Protein AF-A0A1V5HJ17-F1 (afdb_monomer)

Structure (mmCIF, N/CA/C/O backbone):
data_AF-A0A1V5HJ17-F1
#
_entry.id   AF-A0A1V5HJ17-F1
#
loop_
_atom_site.group_PDB
_atom_site.id
_atom_site.type_symbol
_atom_site.label_atom_id
_atom_site.label_alt_id
_atom_site.label_comp_id
_atom_site.label_asym_id
_atom_site.label_entity_id
_atom_site.label_seq_id
_atom_site.pdbx_PDB_ins_code
_atom_site.Cartn_x
_atom_site.Cartn_y
_atom_site.Cartn_z
_atom_site.occupancy
_atom_site.B_iso_or_equiv
_atom_site.auth_seq_id
_atom_site.auth_comp_id
_atom_site.auth_asym_id
_atom_site.auth_atom_id
_atom_site.pdbx_PDB_model_num
ATOM 1 N N . MET A 1 1 ? 28.141 -5.957 -34.347 1.00 55.44 1 MET A N 1
ATOM 2 C CA . MET A 1 1 ? 26.851 -5.640 -33.694 1.00 55.44 1 MET A CA 1
ATOM 3 C C . MET A 1 1 ? 26.919 -4.193 -33.224 1.00 55.44 1 MET A C 1
ATOM 5 O O . MET A 1 1 ? 27.790 -3.878 -32.429 1.00 55.44 1 MET A O 1
ATOM 9 N N . THR A 1 2 ? 26.119 -3.288 -33.789 1.00 73.94 2 THR A N 1
ATOM 10 C CA . THR A 1 2 ? 26.149 -1.856 -33.438 1.00 73.94 2 THR A CA 1
ATOM 11 C C . THR A 1 2 ? 25.725 -1.662 -31.979 1.00 73.94 2 THR A C 1
ATOM 13 O O . THR A 1 2 ? 24.758 -2.287 -31.552 1.00 73.94 2 THR A O 1
ATOM 16 N N . VAL A 1 3 ? 26.409 -0.791 -31.225 1.00 73.25 3 VAL A N 1
ATOM 17 C CA . VAL A 1 3 ? 26.137 -0.466 -29.800 1.00 73.25 3 VAL A CA 1
ATOM 18 C C . VAL A 1 3 ? 24.641 -0.233 -29.527 1.0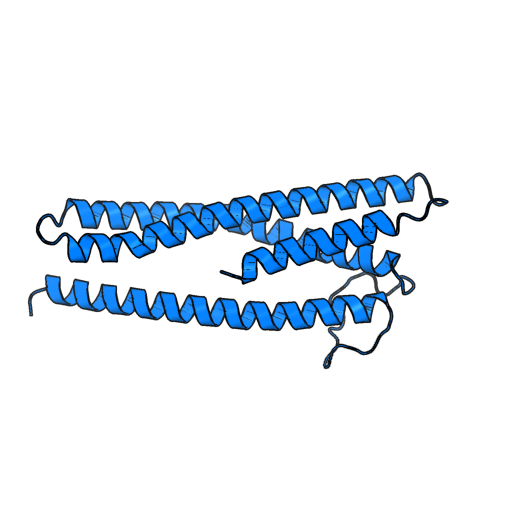0 73.25 3 VAL A C 1
ATOM 20 O O . VAL A 1 3 ? 24.095 -0.681 -28.524 1.00 73.25 3 VAL A O 1
ATOM 23 N N . ILE A 1 4 ? 23.947 0.369 -30.491 1.00 71.88 4 ILE A N 1
ATOM 24 C CA . ILE A 1 4 ? 22.496 0.590 -30.508 1.00 71.88 4 ILE A CA 1
ATOM 25 C C . ILE A 1 4 ? 21.670 -0.691 -30.307 1.00 71.88 4 ILE A C 1
ATOM 27 O O . ILE A 1 4 ? 20.705 -0.663 -29.546 1.00 71.88 4 ILE A O 1
ATOM 31 N N . ARG A 1 5 ? 22.040 -1.805 -30.952 1.00 74.75 5 ARG A N 1
ATOM 32 C CA . ARG A 1 5 ? 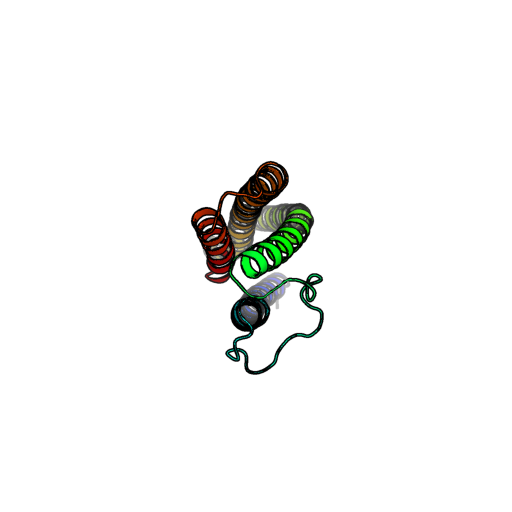21.316 -3.081 -30.824 1.00 74.75 5 ARG A CA 1
ATOM 33 C C . ARG A 1 5 ? 21.500 -3.704 -29.442 1.00 74.75 5 ARG A C 1
ATOM 35 O O . ARG A 1 5 ? 20.575 -4.320 -28.932 1.00 74.75 5 ARG A O 1
ATOM 42 N N . ILE A 1 6 ? 22.668 -3.517 -28.823 1.00 79.50 6 ILE A N 1
ATOM 43 C CA . ILE A 1 6 ? 22.935 -4.001 -27.460 1.00 79.50 6 ILE A CA 1
ATOM 44 C C . ILE A 1 6 ? 22.011 -3.289 -26.467 1.00 79.50 6 ILE A C 1
ATOM 46 O O . ILE A 1 6 ? 21.366 -3.943 -25.654 1.00 79.50 6 ILE A O 1
ATOM 50 N N . VAL A 1 7 ? 21.885 -1.963 -26.581 1.00 74.31 7 VAL A N 1
ATOM 51 C CA . VAL A 1 7 ? 20.996 -1.157 -25.726 1.00 74.31 7 VAL A CA 1
ATOM 52 C C . VAL A 1 7 ? 19.527 -1.571 -25.881 1.00 74.31 7 VAL A C 1
ATOM 54 O O . VAL A 1 7 ? 18.805 -1.647 -24.892 1.00 74.31 7 VAL A O 1
ATOM 57 N N . GLU A 1 8 ? 19.080 -1.874 -27.103 1.00 74.69 8 GLU A N 1
ATOM 58 C CA . GLU A 1 8 ? 17.713 -2.351 -27.366 1.00 74.69 8 GLU A CA 1
ATOM 59 C C . GLU A 1 8 ? 17.431 -3.706 -26.700 1.00 74.69 8 GLU A C 1
ATOM 61 O O . GLU A 1 8 ? 16.395 -3.864 -26.054 1.00 74.69 8 GLU A O 1
ATOM 66 N N . ILE A 1 9 ? 18.370 -4.655 -26.797 1.00 81.06 9 ILE A N 1
ATOM 67 C CA . ILE A 1 9 ? 18.257 -5.977 -26.160 1.00 81.06 9 ILE A CA 1
ATOM 68 C C . ILE A 1 9 ? 18.215 -5.841 -24.634 1.00 81.06 9 ILE A C 1
ATOM 70 O O . ILE A 1 9 ? 17.348 -6.431 -23.991 1.00 81.06 9 ILE A O 1
ATOM 74 N N . ILE A 1 10 ? 19.105 -5.029 -24.053 1.00 81.88 10 ILE A N 1
ATOM 75 C CA . ILE A 1 10 ? 19.143 -4.788 -22.603 1.00 81.88 10 ILE A CA 1
ATOM 76 C C . ILE A 1 10 ? 17.824 -4.176 -22.120 1.00 81.88 10 ILE A C 1
ATOM 78 O O . ILE A 1 10 ? 17.270 -4.640 -21.128 1.00 81.88 10 ILE A O 1
ATOM 82 N N . ASN A 1 11 ? 17.279 -3.187 -22.835 1.00 77.44 11 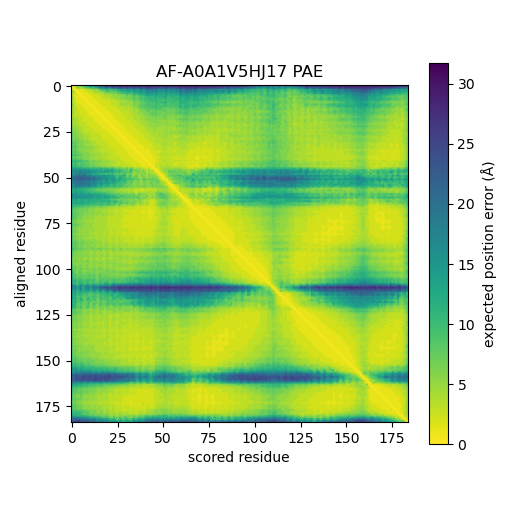ASN A N 1
ATOM 83 C CA . ASN A 1 11 ? 15.991 -2.588 -22.477 1.00 77.44 11 ASN A CA 1
ATOM 84 C C . ASN A 1 11 ? 14.849 -3.612 -22.480 1.00 77.44 11 ASN A C 1
ATOM 86 O O . ASN A 1 11 ? 14.040 -3.622 -21.555 1.00 77.44 11 ASN A O 1
ATOM 90 N N . CYS A 1 12 ? 14.793 -4.492 -23.483 1.00 78.75 12 CYS A N 1
ATOM 91 C CA . CYS A 1 12 ? 13.774 -5.543 -23.533 1.00 78.75 12 CYS A CA 1
ATOM 92 C C . CYS A 1 12 ? 13.890 -6.499 -22.336 1.00 78.75 12 CYS A C 1
ATOM 94 O O . CYS A 1 12 ? 12.881 -6.836 -21.721 1.00 78.75 12 CYS A O 1
ATOM 96 N N . LEU A 1 13 ? 15.115 -6.889 -21.966 1.00 85.56 13 LEU A N 1
ATOM 97 C CA . LEU A 1 13 ? 15.358 -7.733 -20.792 1.00 85.56 13 LEU A CA 1
ATOM 98 C C . LEU A 1 13 ? 14.928 -7.045 -19.490 1.00 85.56 13 LEU A C 1
ATOM 100 O O . LEU A 1 13 ? 14.300 -7.683 -18.649 1.00 85.56 13 LEU A O 1
ATOM 104 N N . ILE A 1 14 ? 15.212 -5.747 -19.338 1.00 83.81 14 ILE A N 1
ATOM 105 C CA . ILE A 1 14 ? 14.796 -4.964 -18.166 1.00 83.81 14 ILE A CA 1
ATOM 106 C C . ILE A 1 14 ? 13.269 -4.926 -18.046 1.00 83.81 14 ILE A C 1
ATOM 108 O O . ILE A 1 14 ? 12.754 -5.139 -16.952 1.00 83.81 14 ILE A O 1
ATOM 112 N N . ILE A 1 15 ? 12.546 -4.699 -19.150 1.00 82.38 15 ILE A N 1
ATOM 113 C CA . ILE A 1 15 ? 11.074 -4.686 -19.150 1.00 82.38 15 ILE A CA 1
ATOM 114 C C . ILE A 1 15 ? 10.526 -6.035 -18.668 1.00 82.38 15 ILE A C 1
ATOM 116 O O . ILE A 1 15 ? 9.682 -6.069 -17.777 1.00 82.38 15 ILE A O 1
ATOM 120 N N . ILE A 1 16 ? 11.038 -7.146 -19.209 1.00 85.75 16 ILE A N 1
ATOM 121 C CA . ILE A 1 16 ? 10.586 -8.496 -18.838 1.00 85.75 16 ILE A CA 1
ATOM 122 C C . ILE A 1 16 ? 10.862 -8.778 -17.356 1.00 85.75 16 ILE A C 1
ATOM 124 O O . ILE A 1 16 ? 9.973 -9.236 -16.638 1.00 85.75 16 ILE A O 1
ATOM 128 N N . LEU A 1 17 ? 12.074 -8.481 -16.879 1.00 89.38 17 LEU A N 1
ATOM 129 C CA . LEU A 1 17 ? 12.446 -8.679 -15.475 1.00 89.38 17 LEU A CA 1
ATOM 130 C C . LEU A 1 17 ? 11.602 -7.820 -14.530 1.00 89.38 17 LEU A C 1
ATOM 132 O O . LEU A 1 17 ? 11.207 -8.293 -13.464 1.00 89.38 17 LEU A O 1
ATOM 136 N N . PHE A 1 18 ? 11.300 -6.581 -14.924 1.00 85.44 18 PHE A N 1
ATOM 137 C CA . PHE A 1 18 ? 10.418 -5.695 -14.172 1.00 85.44 18 PHE A CA 1
ATOM 138 C C . PHE A 1 18 ? 9.011 -6.294 -14.048 1.00 85.44 18 PHE A C 1
ATOM 140 O O . PHE A 1 18 ? 8.507 -6.414 -12.934 1.00 85.44 18 PHE A O 1
ATOM 147 N N . SER A 1 19 ? 8.420 -6.763 -15.151 1.00 85.31 19 SER A N 1
ATOM 148 C CA . SER A 1 19 ? 7.091 -7.391 -15.141 1.00 85.31 19 SER A CA 1
ATOM 149 C C . SER A 1 19 ? 7.028 -8.653 -14.276 1.00 85.31 19 SER A C 1
ATOM 151 O O . SER A 1 19 ? 6.074 -8.831 -13.522 1.00 85.31 19 SER A O 1
ATOM 153 N N . ILE A 1 20 ? 8.049 -9.517 -14.336 1.00 90.31 20 ILE A N 1
ATOM 154 C CA . ILE A 1 20 ? 8.119 -10.711 -13.476 1.00 90.31 20 ILE A CA 1
ATOM 155 C C . ILE A 1 20 ? 8.232 -10.303 -12.000 1.00 90.31 20 ILE A C 1
ATOM 157 O O . ILE A 1 20 ? 7.565 -10.883 -11.145 1.00 90.31 20 ILE A O 1
ATOM 161 N N . SER A 1 21 ? 9.045 -9.288 -11.699 1.00 87.94 21 SER A N 1
ATOM 162 C CA . SER A 1 21 ? 9.233 -8.798 -10.328 1.00 87.94 21 SER A CA 1
ATOM 163 C C . SER A 1 21 ? 7.942 -8.219 -9.742 1.00 87.94 21 SER A C 1
ATOM 165 O O . SER A 1 21 ? 7.636 -8.478 -8.579 1.00 87.94 21 SER A O 1
ATOM 167 N N . GLU A 1 22 ? 7.164 -7.477 -10.537 1.00 85.81 22 GLU A N 1
ATOM 168 C CA . GLU A 1 22 ? 5.843 -6.981 -10.123 1.00 85.81 22 GLU A CA 1
ATOM 169 C C . GLU A 1 22 ? 4.885 -8.128 -9.809 1.00 85.81 22 GLU A C 1
ATOM 171 O O . GLU A 1 22 ? 4.250 -8.128 -8.756 1.00 85.81 22 GLU A O 1
ATOM 176 N N . PHE A 1 23 ? 4.836 -9.143 -10.673 1.00 87.31 23 PHE A N 1
ATOM 177 C CA . PHE A 1 23 ? 3.974 -10.301 -10.467 1.00 87.31 23 PHE A CA 1
ATOM 178 C C . PHE A 1 23 ? 4.304 -11.047 -9.166 1.00 87.31 23 PHE A C 1
ATOM 180 O O . PHE A 1 23 ? 3.412 -11.309 -8.360 1.00 87.31 23 PHE A O 1
ATOM 187 N N . VAL A 1 24 ? 5.587 -11.341 -8.922 1.00 90.25 24 VAL A N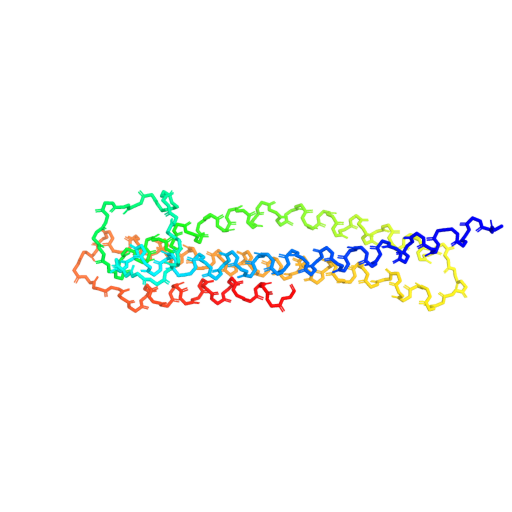 1
ATOM 188 C CA . VAL A 1 24 ? 6.031 -12.027 -7.695 1.00 90.25 24 VAL A CA 1
ATOM 189 C C . VAL A 1 24 ? 5.706 -11.196 -6.452 1.00 90.25 24 VAL A C 1
ATOM 191 O O . VAL A 1 24 ? 5.216 -11.732 -5.456 1.00 90.25 24 VAL A O 1
ATOM 194 N N . LYS A 1 25 ? 5.929 -9.878 -6.506 1.00 87.75 25 LYS A N 1
ATOM 195 C CA . LYS A 1 25 ? 5.591 -8.968 -5.405 1.00 87.75 25 LYS A CA 1
ATOM 196 C C . LYS A 1 25 ? 4.088 -8.985 -5.110 1.00 87.75 25 LYS A C 1
ATOM 198 O O . LYS A 1 25 ? 3.700 -9.084 -3.951 1.00 87.75 25 LYS A O 1
ATOM 203 N N . ASN A 1 26 ? 3.249 -8.912 -6.139 1.00 86.69 26 ASN A N 1
ATOM 204 C CA . ASN A 1 26 ? 1.798 -8.885 -5.971 1.00 86.69 26 ASN A CA 1
ATOM 205 C C . ASN A 1 26 ? 1.263 -10.213 -5.427 1.00 86.69 26 ASN A C 1
ATOM 207 O O . ASN A 1 26 ? 0.439 -10.209 -4.515 1.00 86.69 26 ASN A O 1
ATOM 211 N N . TYR A 1 27 ? 1.783 -11.340 -5.921 1.00 88.19 27 TYR A N 1
ATOM 212 C CA . TYR A 1 27 ? 1.415 -12.667 -5.431 1.00 88.19 27 TYR A CA 1
ATOM 213 C C . TYR A 1 27 ? 1.767 -12.851 -3.948 1.00 88.19 27 TYR A C 1
ATOM 215 O O . TYR A 1 27 ? 0.909 -13.199 -3.140 1.00 88.19 27 TYR A O 1
ATOM 223 N N . THR A 1 28 ? 3.013 -12.549 -3.573 1.00 88.31 28 THR A N 1
ATOM 224 C CA . THR A 1 28 ? 3.475 -12.692 -2.181 1.00 88.31 28 THR A CA 1
ATOM 225 C C . THR A 1 28 ? 2.736 -11.755 -1.227 1.00 88.31 28 THR A C 1
ATOM 227 O O . THR A 1 28 ? 2.396 -12.145 -0.112 1.00 88.31 28 THR A O 1
ATOM 230 N N . HIS A 1 29 ? 2.428 -10.530 -1.663 1.00 86.75 29 HIS A N 1
ATOM 231 C CA . HIS A 1 29 ? 1.646 -9.593 -0.862 1.00 86.75 29 HIS A CA 1
ATOM 232 C C . HIS A 1 29 ? 0.202 -10.070 -0.654 1.00 86.75 29 HIS A C 1
ATOM 234 O O . HIS A 1 29 ? -0.314 -9.975 0.457 1.00 86.75 29 HIS A O 1
ATOM 240 N N . PHE A 1 30 ? -0.432 -10.625 -1.691 1.00 87.81 30 PHE A N 1
ATOM 241 C CA . PHE A 1 30 ? -1.790 -11.161 -1.606 1.00 87.81 30 PHE A CA 1
ATOM 242 C C . PHE A 1 30 ? -1.907 -12.319 -0.604 1.00 87.81 30 PHE A C 1
ATOM 244 O O . PHE A 1 30 ? -2.850 -12.364 0.192 1.00 87.81 30 PHE A O 1
ATOM 251 N N . GLU A 1 31 ? -0.943 -13.240 -0.619 1.00 89.06 31 GLU A N 1
ATOM 252 C CA . GLU A 1 31 ? -0.899 -14.373 0.307 1.00 89.06 31 GLU A CA 1
ATOM 253 C C . GLU A 1 31 ? -0.723 -13.898 1.758 1.00 89.06 31 GLU A C 1
ATOM 255 O O . GLU A 1 31 ? -1.539 -14.223 2.623 1.00 89.06 31 GLU A O 1
ATOM 260 N N . ALA A 1 32 ? 0.267 -13.031 2.002 1.00 87.69 32 ALA A N 1
ATOM 261 C CA . ALA A 1 32 ? 0.541 -12.478 3.328 1.00 87.69 32 ALA A CA 1
ATOM 262 C C . ALA A 1 32 ? -0.671 -11.740 3.923 1.00 87.69 32 ALA A C 1
ATOM 264 O O . ALA A 1 32 ? -0.952 -11.821 5.117 1.00 87.69 32 ALA A O 1
ATOM 265 N N . GLU A 1 33 ? -1.421 -11.029 3.087 1.00 88.88 33 GLU A N 1
ATOM 266 C CA . GLU A 1 33 ? -2.582 -10.256 3.521 1.00 88.88 33 GLU A CA 1
ATOM 267 C C . GLU A 1 33 ? -3.819 -11.114 3.745 1.00 88.88 33 GLU A C 1
ATOM 269 O O . GLU A 1 33 ? -4.662 -10.781 4.576 1.00 88.88 33 GLU A O 1
ATOM 274 N N . THR A 1 34 ? -3.923 -12.241 3.045 1.00 88.94 34 THR A N 1
ATOM 275 C CA . THR A 1 34 ? -4.949 -13.246 3.331 1.00 88.94 34 THR A CA 1
ATOM 276 C C . THR A 1 34 ? -4.731 -13.849 4.708 1.00 88.94 34 THR A C 1
ATOM 278 O O . THR A 1 34 ? -5.639 -13.789 5.535 1.00 88.94 34 THR A O 1
ATOM 281 N N . HIS A 1 35 ? -3.498 -14.262 4.998 1.00 89.31 35 HIS A N 1
ATOM 282 C CA . HIS A 1 35 ? -3.119 -14.734 6.323 1.00 89.31 35 HIS A CA 1
ATOM 283 C C . HIS A 1 35 ? -3.364 -13.667 7.405 1.00 89.31 35 HIS A C 1
ATOM 285 O O . HIS A 1 35 ? -3.972 -13.949 8.433 1.00 89.31 35 HIS A O 1
ATOM 291 N N . ARG A 1 36 ? -2.976 -12.402 7.164 1.00 90.75 36 ARG A N 1
ATOM 292 C CA . ARG A 1 36 ? -3.209 -11.296 8.115 1.00 90.75 36 ARG A CA 1
ATOM 293 C C . ARG A 1 36 ? -4.693 -11.114 8.456 1.00 90.75 36 ARG A C 1
ATOM 295 O O . ARG A 1 36 ? -5.016 -10.828 9.608 1.00 90.75 36 ARG A O 1
ATOM 302 N N . ARG A 1 37 ? -5.600 -11.238 7.479 1.00 90.88 37 ARG A N 1
ATOM 303 C CA . ARG A 1 37 ? -7.050 -11.087 7.708 1.00 90.88 37 ARG A CA 1
ATOM 304 C C . ARG A 1 37 ? -7.618 -12.218 8.557 1.00 90.88 37 ARG A C 1
ATOM 306 O O . ARG A 1 37 ? -8.436 -11.950 9.433 1.00 90.88 37 ARG A O 1
ATOM 313 N N . GLU A 1 38 ? -7.190 -1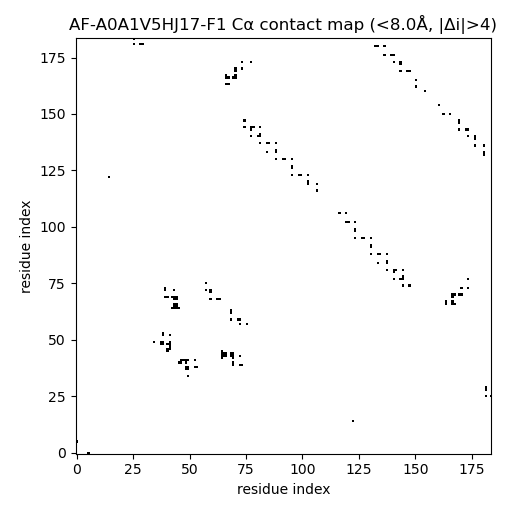3.451 8.319 1.00 91.06 38 GLU A N 1
ATOM 314 C CA . GLU A 1 38 ? -7.591 -14.599 9.142 1.00 91.06 38 GLU A CA 1
ATOM 315 C C . GLU A 1 38 ? -7.095 -14.427 10.581 1.00 91.06 38 GLU A C 1
ATOM 317 O O . GLU A 1 38 ? -7.872 -14.541 11.529 1.00 91.06 38 GLU A O 1
ATOM 322 N N . ASP A 1 39 ? -5.839 -14.010 10.737 1.00 90.50 39 ASP A N 1
ATOM 323 C CA . ASP A 1 39 ? -5.210 -13.790 12.038 1.00 90.50 39 ASP A CA 1
ATOM 324 C C . ASP A 1 39 ? -5.833 -12.601 12.800 1.00 90.50 39 ASP A C 1
ATOM 326 O O . ASP A 1 39 ? -5.992 -12.635 14.023 1.00 90.50 39 ASP A O 1
ATOM 330 N N . LEU A 1 40 ? -6.279 -11.558 12.084 1.00 91.88 40 LEU A N 1
ATOM 331 C CA . LEU A 1 40 ? -7.093 -10.477 12.649 1.00 91.88 40 LEU A CA 1
ATOM 332 C C . LEU A 1 40 ? -8.382 -11.031 13.265 1.00 91.88 40 LEU A C 1
ATOM 334 O O . LEU A 1 40 ? -8.721 -10.654 14.389 1.00 91.88 40 LEU A O 1
ATOM 338 N N . VAL A 1 41 ? -9.113 -11.895 12.557 1.00 92.38 41 VAL A N 1
ATOM 339 C CA . VAL A 1 41 ? -10.380 -12.462 13.050 1.00 92.38 41 VAL A CA 1
ATOM 340 C C . VAL A 1 41 ? -10.123 -13.380 14.245 1.00 92.38 41 VAL A C 1
ATOM 342 O O . VAL A 1 41 ? -10.763 -13.211 15.287 1.00 92.38 41 VAL A O 1
ATOM 345 N N . ASP A 1 42 ? -9.132 -14.261 14.144 1.00 89.75 42 ASP A N 1
ATOM 346 C CA . ASP A 1 42 ? -8.757 -15.190 15.209 1.00 89.75 42 ASP A CA 1
ATOM 347 C C . ASP A 1 42 ? -8.319 -14.483 16.485 1.00 89.75 42 ASP A C 1
ATOM 349 O O . ASP A 1 42 ? -8.846 -14.778 17.563 1.00 89.75 42 ASP A O 1
ATOM 353 N N . ASN A 1 43 ? -7.434 -13.488 16.386 1.00 90.38 43 ASN A N 1
ATOM 354 C CA . ASN A 1 43 ? -6.992 -12.730 17.554 1.00 90.38 43 ASN A CA 1
ATOM 355 C C . ASN A 1 43 ? -8.151 -11.943 18.195 1.00 90.38 43 ASN A C 1
ATOM 357 O O . ASN A 1 43 ? -8.220 -11.809 19.424 1.00 90.38 43 ASN A O 1
ATOM 361 N N . SER A 1 44 ? -9.087 -11.456 17.376 1.00 90.38 44 SER A N 1
ATOM 362 C CA . SER A 1 44 ? -10.204 -10.623 17.827 1.00 90.38 44 SER A CA 1
ATOM 363 C C . SER A 1 44 ? -11.316 -11.416 18.503 1.00 90.38 44 SER A C 1
ATOM 365 O O . SER A 1 44 ? -11.859 -10.959 19.510 1.00 90.38 44 SER A O 1
ATOM 367 N N . PHE A 1 45 ? -11.666 -12.591 17.978 1.00 89.94 45 PHE A N 1
ATOM 368 C CA . PHE A 1 45 ? -12.814 -13.382 18.436 1.00 89.94 45 PHE A CA 1
ATOM 369 C C . PHE A 1 45 ? -12.431 -14.679 19.150 1.00 89.94 45 PHE A C 1
ATOM 371 O O . PHE A 1 45 ? -13.320 -15.375 19.636 1.00 89.94 45 PHE A O 1
ATOM 378 N N . ALA A 1 46 ? -11.134 -14.976 19.272 1.00 84.94 46 ALA A N 1
ATOM 379 C CA . ALA A 1 46 ? -10.631 -16.260 19.752 1.00 84.94 46 ALA A CA 1
ATOM 380 C C . ALA A 1 46 ? -11.149 -17.453 18.916 1.00 84.94 46 ALA A C 1
ATOM 382 O O . ALA A 1 46 ? -11.374 -18.539 19.450 1.00 84.94 46 ALA A O 1
ATOM 383 N N . SER A 1 47 ? -11.346 -17.246 17.607 1.00 82.88 47 SER A N 1
ATOM 384 C CA . SER A 1 47 ? -11.667 -18.296 16.627 1.00 82.88 47 SER A CA 1
ATOM 385 C C . SER A 1 47 ? -10.411 -19.024 16.147 1.00 82.88 47 SER A C 1
ATOM 387 O O . SER A 1 47 ? -9.307 -18.573 16.424 1.00 82.88 47 SER A O 1
ATOM 389 N N . LEU A 1 48 ? -10.575 -20.166 15.473 1.00 81.81 48 LEU A N 1
ATOM 390 C CA . LEU A 1 48 ? -9.502 -20.996 14.904 1.00 81.81 48 LEU A CA 1
ATOM 391 C C . LEU A 1 48 ? -9.707 -21.118 13.384 1.00 81.81 48 LEU A C 1
ATOM 393 O O . LEU A 1 48 ? -10.176 -22.148 12.905 1.00 81.81 48 LEU A O 1
ATOM 397 N N . ILE A 1 49 ? -9.460 -20.032 12.657 1.00 80.00 49 ILE A N 1
ATOM 398 C CA . ILE A 1 49 ? -9.601 -19.934 11.199 1.00 80.00 49 ILE A CA 1
ATOM 399 C C . ILE A 1 49 ? -8.231 -20.033 10.525 1.00 80.00 49 ILE A C 1
ATOM 401 O O . ILE A 1 49 ? -8.108 -20.744 9.532 1.00 80.00 49 ILE A O 1
ATOM 405 N N . ALA A 1 50 ? -7.218 -19.348 11.061 1.00 77.12 50 ALA A N 1
ATOM 406 C CA . ALA A 1 50 ? -5.877 -19.326 10.492 1.00 77.12 50 ALA A CA 1
ATOM 407 C C . ALA A 1 50 ? -5.161 -20.666 10.723 1.00 77.12 50 ALA A C 1
ATOM 409 O O . ALA A 1 50 ? -5.197 -21.225 11.822 1.00 77.12 50 ALA A O 1
ATOM 410 N N . GLU A 1 51 ? -4.468 -21.160 9.693 1.00 72.06 51 GLU A N 1
ATOM 411 C CA . GLU A 1 51 ? -3.682 -22.399 9.776 1.00 72.06 51 GLU A CA 1
ATOM 412 C C . GLU A 1 51 ? -2.497 -22.253 10.746 1.00 72.06 51 GLU A C 1
ATOM 414 O O . GLU A 1 51 ? -2.203 -23.167 11.515 1.00 72.06 51 GLU A O 1
ATOM 419 N N . ASN A 1 52 ? -1.868 -21.073 10.767 1.00 73.31 52 ASN A N 1
ATOM 420 C CA . ASN A 1 52 ? -0.809 -20.707 11.702 1.00 73.31 52 ASN A CA 1
ATOM 421 C C . ASN A 1 52 ? -1.123 -19.342 12.319 1.00 73.31 52 ASN A C 1
ATOM 423 O O . ASN A 1 52 ? -1.373 -18.377 11.608 1.00 73.31 52 ASN A O 1
ATOM 427 N N . ARG A 1 53 ? -1.093 -19.231 13.647 1.00 71.06 53 ARG A N 1
ATOM 428 C CA . ARG A 1 53 ? -1.320 -17.945 14.320 1.00 71.06 53 ARG A CA 1
ATOM 429 C C . ARG A 1 53 ? -0.021 -17.186 14.497 1.00 71.06 53 ARG A C 1
ATOM 431 O O . ARG A 1 53 ? 0.988 -17.775 14.889 1.00 71.06 53 ARG A O 1
ATOM 438 N N . THR A 1 54 ? -0.059 -15.875 14.291 1.00 75.38 54 THR A N 1
ATOM 439 C CA . THR A 1 54 ? 1.107 -15.032 14.561 1.00 75.38 54 THR A CA 1
ATOM 440 C C . THR A 1 54 ? 1.108 -14.614 16.028 1.00 75.38 54 THR A C 1
ATOM 442 O O . THR A 1 54 ? 0.209 -13.916 16.501 1.00 75.38 54 THR A O 1
ATOM 445 N N . GLU A 1 55 ? 2.139 -15.010 16.771 1.00 74.81 55 GLU A N 1
ATOM 446 C CA . GLU A 1 55 ? 2.340 -14.542 18.144 1.00 74.81 55 GLU A CA 1
ATOM 447 C C . GLU A 1 55 ? 2.959 -13.137 18.154 1.00 74.81 55 GLU A C 1
ATOM 449 O O . GLU A 1 55 ? 3.922 -12.856 17.440 1.00 74.81 55 GLU A O 1
ATOM 454 N N . GLY A 1 56 ? 2.402 -12.236 18.968 1.00 78.25 56 GLY A N 1
ATOM 455 C CA . GLY A 1 56 ? 2.945 -10.888 19.173 1.00 78.25 56 GLY A CA 1
ATOM 456 C C . GLY A 1 56 ? 2.741 -9.903 18.017 1.00 78.25 56 GLY A C 1
ATOM 457 O O . GLY A 1 56 ? 3.334 -8.826 18.041 1.00 78.25 56 GLY A O 1
ATOM 458 N N . TYR A 1 57 ? 1.913 -10.231 17.016 1.00 81.56 57 TYR A N 1
ATOM 459 C CA . TYR A 1 57 ? 1.576 -9.290 15.939 1.00 81.56 57 TYR A CA 1
ATOM 460 C C . TYR A 1 57 ? 0.800 -8.068 16.459 1.00 81.56 57 TYR A C 1
ATOM 462 O O . TYR A 1 57 ? 1.041 -6.945 16.019 1.00 81.56 57 TYR A O 1
ATOM 470 N N . TYR A 1 58 ? -0.113 -8.287 17.409 1.00 86.75 58 TYR A N 1
ATOM 471 C CA . TYR A 1 58 ? -0.857 -7.232 18.096 1.00 86.75 58 TYR A CA 1
ATOM 472 C C . TYR A 1 58 ? -0.307 -7.031 19.507 1.00 86.75 58 TYR A C 1
ATOM 474 O O . TYR A 1 58 ? 0.074 -7.984 20.179 1.00 86.75 58 TYR A O 1
ATOM 482 N N . THR A 1 59 ? -0.313 -5.790 19.994 1.00 86.12 59 THR A N 1
ATOM 483 C CA . THR A 1 59 ? 0.237 -5.446 21.323 1.00 86.12 59 THR A CA 1
ATOM 484 C C . THR A 1 59 ? -0.798 -5.492 22.453 1.00 86.12 59 THR A C 1
ATOM 486 O O . THR A 1 59 ? -0.543 -5.051 23.576 1.00 86.12 59 THR A O 1
ATOM 489 N N . ASN A 1 60 ? -1.996 -6.002 22.170 1.00 84.38 60 ASN A N 1
ATOM 490 C CA . ASN A 1 60 ? -3.186 -5.801 22.992 1.00 84.38 60 ASN A CA 1
ATOM 491 C C . ASN A 1 60 ? -3.846 -7.112 23.469 1.00 84.38 60 ASN A C 1
ATOM 493 O O . ASN A 1 60 ? -5.046 -7.152 23.747 1.00 84.38 60 ASN A O 1
ATOM 497 N N . ASP A 1 61 ? -3.045 -8.163 23.661 1.00 80.94 61 ASP A N 1
ATOM 498 C CA . ASP A 1 61 ? -3.501 -9.501 24.073 1.00 80.94 61 ASP A CA 1
ATOM 499 C C . ASP A 1 61 ? -4.338 -9.520 25.362 1.00 80.94 61 ASP A C 1
ATOM 501 O O . ASP A 1 61 ? -5.200 -10.379 25.536 1.00 80.94 61 ASP A O 1
ATOM 505 N N . ASN A 1 62 ? -4.154 -8.521 26.227 1.00 84.31 62 ASN A N 1
ATOM 506 C CA . ASN A 1 62 ? -4.895 -8.354 27.479 1.00 84.31 62 ASN A CA 1
ATOM 507 C C . ASN A 1 62 ? -6.369 -7.934 27.285 1.00 84.31 62 ASN A C 1
ATOM 509 O O . ASN A 1 62 ? -7.130 -7.892 28.254 1.00 84.31 62 ASN A O 1
ATOM 513 N N . LEU A 1 63 ? -6.786 -7.567 26.068 1.00 86.31 63 LEU A N 1
ATOM 514 C CA . LEU A 1 63 ? -8.167 -7.187 25.774 1.00 86.31 63 LEU A CA 1
ATOM 515 C C . LEU A 1 63 ? -9.073 -8.414 25.637 1.00 86.31 63 LEU A C 1
ATOM 517 O O . LEU A 1 63 ? -8.729 -9.411 25.002 1.00 86.31 63 LEU A O 1
ATOM 521 N N . LYS A 1 64 ? -10.293 -8.305 26.177 1.00 87.44 64 LYS A N 1
ATOM 522 C CA . LYS A 1 64 ? -11.333 -9.326 26.009 1.00 87.44 64 LYS A CA 1
ATOM 523 C C . LYS A 1 64 ? -11.713 -9.466 24.531 1.00 87.44 64 LYS A C 1
ATOM 525 O O . LYS A 1 64 ? -11.886 -8.459 23.845 1.00 87.44 64 LYS A O 1
ATOM 530 N N . SER A 1 65 ? -11.901 -10.705 24.079 1.00 88.88 65 SER A N 1
ATOM 531 C CA . SER A 1 65 ? -12.359 -11.003 22.723 1.00 88.88 65 SER A CA 1
ATOM 532 C C . SER A 1 65 ? -13.712 -10.354 22.409 1.00 88.88 65 SER A C 1
ATOM 534 O O . SER A 1 65 ? -14.595 -10.223 23.264 1.00 88.88 65 SER A O 1
ATOM 536 N N . GLY A 1 66 ? -13.861 -9.925 21.160 1.00 90.12 66 GLY A N 1
ATOM 537 C CA . GLY A 1 66 ? -15.052 -9.284 20.628 1.00 90.12 66 GLY A CA 1
ATOM 538 C C . GLY A 1 66 ? -14.730 -8.140 19.673 1.00 90.12 66 GLY A C 1
ATOM 539 O O . GLY A 1 66 ? -13.578 -7.846 19.352 1.00 90.12 66 GLY A O 1
ATOM 540 N N . LEU A 1 67 ? -15.784 -7.445 19.250 1.00 90.94 67 LEU A N 1
ATOM 541 C CA . LEU A 1 67 ? -15.695 -6.404 18.229 1.00 90.94 67 LEU A CA 1
ATOM 542 C C . LEU A 1 67 ? -14.807 -5.222 18.642 1.00 90.94 67 LEU A C 1
ATOM 544 O O . LEU A 1 67 ? -14.102 -4.657 17.813 1.00 90.94 67 LEU A O 1
ATOM 548 N N . TYR A 1 68 ? -14.784 -4.879 19.932 1.00 91.50 68 TYR A N 1
ATOM 549 C CA . TYR A 1 68 ? -13.879 -3.849 20.437 1.00 91.50 68 TYR A CA 1
ATOM 550 C C . TYR A 1 68 ? -12.408 -4.215 20.201 1.00 91.50 68 TYR A C 1
ATOM 552 O O . TYR A 1 68 ? -11.655 -3.383 19.697 1.00 91.50 68 TYR A O 1
ATOM 560 N N . LYS A 1 69 ? -12.012 -5.465 20.491 1.00 92.88 69 LYS A N 1
ATOM 561 C CA . LYS A 1 69 ? -10.648 -5.948 20.238 1.00 92.88 69 LYS A CA 1
ATOM 562 C C . LYS A 1 69 ? -10.319 -5.913 18.746 1.00 92.88 69 LYS A C 1
ATOM 564 O O . LYS A 1 69 ? -9.268 -5.402 18.381 1.00 92.88 69 LYS A O 1
ATOM 569 N N . MET A 1 70 ? -11.262 -6.314 17.890 1.00 93.69 70 MET A N 1
ATOM 570 C CA . MET A 1 70 ? -11.122 -6.189 16.434 1.00 93.69 70 MET A CA 1
ATOM 571 C C . MET A 1 70 ? -10.861 -4.752 15.984 1.00 93.69 70 MET A C 1
ATOM 573 O O . MET A 1 70 ? -9.975 -4.505 15.169 1.00 93.69 70 MET A O 1
ATOM 577 N N . GLY A 1 71 ? -11.601 -3.791 16.539 1.00 94.06 71 GLY A N 1
ATOM 578 C CA . GLY A 1 71 ? -11.400 -2.376 16.246 1.00 94.06 71 GLY A CA 1
ATOM 579 C C . GLY A 1 71 ? -10.020 -1.870 16.667 1.00 94.06 71 GLY A C 1
ATOM 580 O O . GLY A 1 71 ? -9.418 -1.091 15.932 1.00 94.06 71 GLY A O 1
ATOM 581 N N . VAL A 1 72 ? -9.512 -2.306 17.825 1.00 94.00 72 VAL A N 1
ATOM 582 C CA . VAL A 1 72 ? -8.175 -1.925 18.314 1.00 94.00 72 VAL A CA 1
ATOM 583 C C . VAL A 1 72 ? -7.079 -2.553 17.451 1.00 94.00 72 VAL A C 1
ATOM 585 O O . VAL A 1 72 ? -6.201 -1.828 16.988 1.00 94.00 72 VAL A O 1
ATOM 588 N N . ASN A 1 73 ? -7.178 -3.854 17.170 1.00 94.81 73 ASN A N 1
ATOM 589 C CA . ASN A 1 73 ? -6.270 -4.574 16.277 1.00 94.81 73 ASN A CA 1
ATOM 590 C C . ASN A 1 73 ? -6.184 -3.897 14.912 1.00 94.81 73 ASN A C 1
ATOM 592 O O . ASN A 1 73 ? -5.104 -3.554 14.436 1.00 94.81 73 ASN A O 1
ATOM 596 N N . ASN A 1 74 ? -7.337 -3.620 14.305 1.00 96.00 74 ASN A N 1
ATOM 597 C CA . ASN A 1 74 ? -7.355 -3.020 12.983 1.00 96.00 74 ASN A CA 1
ATOM 598 C C . ASN A 1 74 ? -6.876 -1.560 12.976 1.00 96.00 74 ASN A C 1
ATOM 600 O O . ASN A 1 74 ? -6.281 -1.095 12.004 1.00 96.00 74 ASN A O 1
ATOM 604 N N . PHE A 1 75 ? -7.099 -0.819 14.062 1.00 95.94 75 PHE A N 1
ATOM 605 C CA . PHE A 1 75 ? -6.523 0.512 14.224 1.00 95.94 75 PHE A CA 1
ATOM 606 C C . PHE A 1 75 ? -4.995 0.474 14.291 1.00 95.94 75 PHE A C 1
ATOM 608 O O . PHE A 1 75 ? -4.346 1.308 13.657 1.00 95.94 75 PHE A O 1
ATOM 615 N N . GLU A 1 76 ? -4.431 -0.488 15.022 1.00 95.00 76 GLU A N 1
ATOM 616 C CA . GLU A 1 76 ? -2.990 -0.727 15.096 1.00 95.00 76 GLU A CA 1
ATOM 617 C C . GLU A 1 76 ? -2.423 -1.043 13.703 1.00 95.00 76 GLU A C 1
ATOM 619 O O . GLU A 1 76 ? -1.519 -0.340 13.237 1.00 95.00 76 GLU A O 1
ATOM 624 N N . SER A 1 77 ? -3.038 -1.978 12.969 1.00 95.12 77 SER A N 1
ATOM 625 C CA . SER A 1 77 ? -2.682 -2.275 11.574 1.00 95.12 77 SER A CA 1
ATOM 626 C C . SER A 1 77 ? -2.767 -1.032 10.679 1.00 95.12 77 SER A C 1
ATOM 628 O O . SER A 1 77 ? -1.799 -0.686 10.001 1.00 95.12 77 SER A O 1
ATOM 630 N N . CYS A 1 78 ? -3.874 -0.282 10.727 1.00 96.44 78 CYS A N 1
ATOM 631 C CA . CYS A 1 78 ? -4.051 0.940 9.941 1.00 96.44 78 CYS A CA 1
ATOM 632 C C . CYS A 1 78 ? -3.006 2.015 10.272 1.00 96.44 78 CYS A C 1
ATOM 634 O O . CYS A 1 78 ? -2.544 2.730 9.374 1.00 96.44 78 CYS A O 1
ATOM 636 N N . PHE A 1 79 ? -2.626 2.153 11.543 1.00 96.69 79 PHE A N 1
ATOM 637 C CA . PHE A 1 79 ? -1.600 3.094 11.979 1.00 96.69 79 PHE A CA 1
ATOM 638 C C . PHE A 1 79 ? -0.232 2.738 11.395 1.00 96.69 79 PHE A C 1
ATOM 640 O O . PHE A 1 79 ? 0.439 3.613 10.834 1.00 96.69 79 PHE A O 1
ATOM 647 N N . PHE A 1 80 ? 0.164 1.467 11.473 1.00 95.00 80 PHE A N 1
ATOM 648 C CA . PHE A 1 80 ? 1.422 1.000 10.896 1.00 95.00 80 PHE A CA 1
ATOM 649 C C . PHE A 1 80 ? 1.431 1.130 9.370 1.00 95.00 80 PHE A C 1
ATOM 651 O O . PHE A 1 80 ? 2.345 1.762 8.830 1.00 95.00 80 PHE A O 1
ATOM 658 N N . SER A 1 81 ? 0.388 0.654 8.680 1.00 95.12 81 SER A N 1
ATOM 659 C CA . SER A 1 81 ? 0.269 0.772 7.220 1.00 95.12 81 SER A CA 1
ATOM 660 C C . SER A 1 81 ? 0.356 2.227 6.757 1.00 95.12 81 SER A C 1
ATOM 662 O O . SER A 1 81 ? 1.082 2.529 5.813 1.00 95.12 81 SER A O 1
ATOM 664 N N . TYR A 1 82 ? -0.325 3.159 7.437 1.00 97.00 82 TYR A N 1
ATOM 665 C CA . TYR A 1 82 ? -0.280 4.579 7.080 1.00 97.00 82 TYR A CA 1
ATOM 666 C C . TYR A 1 82 ? 1.129 5.165 7.208 1.00 97.00 82 TYR A C 1
ATOM 668 O O . TYR A 1 82 ? 1.582 5.886 6.317 1.00 97.00 82 TYR A O 1
ATOM 676 N N . ASN A 1 83 ? 1.832 4.869 8.303 1.00 96.12 83 ASN A N 1
ATOM 677 C CA . ASN A 1 83 ? 3.168 5.414 8.536 1.00 96.12 83 ASN A CA 1
ATOM 678 C C . ASN A 1 83 ? 4.190 4.873 7.528 1.00 96.12 83 ASN A C 1
ATOM 680 O O . ASN A 1 83 ? 5.006 5.649 7.021 1.00 96.12 83 ASN A O 1
ATOM 684 N N . ILE A 1 84 ? 4.112 3.580 7.198 1.00 94.06 84 ILE A N 1
ATOM 685 C CA . ILE A 1 84 ? 4.950 2.954 6.167 1.00 94.06 84 ILE A CA 1
ATOM 686 C C . ILE A 1 84 ? 4.638 3.579 4.802 1.00 94.06 84 ILE A C 1
ATOM 688 O O . ILE A 1 84 ? 5.520 4.178 4.185 1.00 94.06 84 ILE A O 1
ATOM 692 N N . ALA A 1 85 ? 3.371 3.560 4.380 1.00 94.62 85 ALA A N 1
ATOM 693 C CA . ALA A 1 85 ? 2.959 4.055 3.068 1.00 94.62 85 ALA A CA 1
ATOM 694 C C . ALA A 1 85 ? 3.289 5.544 2.871 1.00 94.62 85 ALA A C 1
ATOM 696 O O . ALA A 1 85 ? 3.748 5.953 1.801 1.00 94.62 85 ALA A O 1
ATOM 697 N N . LYS A 1 86 ? 3.119 6.366 3.916 1.00 95.94 86 LYS A N 1
ATOM 698 C CA . LYS A 1 86 ? 3.484 7.788 3.896 1.00 95.94 86 LYS A CA 1
ATOM 699 C C . LYS A 1 86 ? 4.987 7.993 3.698 1.00 95.94 86 LYS A C 1
ATOM 701 O O . LYS A 1 86 ? 5.373 8.895 2.957 1.00 95.94 86 LYS A O 1
ATOM 706 N N . LYS A 1 87 ? 5.833 7.196 4.360 1.00 94.19 87 LYS A N 1
ATOM 707 C CA . LYS A 1 87 ? 7.294 7.276 4.203 1.00 94.19 87 LYS A CA 1
ATOM 708 C C . LYS A 1 87 ? 7.712 6.878 2.786 1.00 94.19 87 LYS A C 1
ATOM 710 O O . LYS A 1 87 ? 8.561 7.536 2.188 1.00 94.19 87 LYS A O 1
ATOM 715 N N . GLU A 1 88 ? 7.089 5.841 2.239 1.00 90.81 88 GLU A N 1
ATOM 716 C CA . GLU A 1 88 ? 7.383 5.345 0.892 1.00 90.81 88 GLU A CA 1
ATOM 717 C C . GLU A 1 88 ? 6.932 6.296 -0.219 1.00 90.81 88 GLU A C 1
ATOM 719 O O . GLU A 1 88 ? 7.573 6.343 -1.267 1.00 90.81 88 GLU A O 1
ATOM 724 N N . LEU A 1 89 ? 5.897 7.109 0.016 1.00 93.06 89 LEU A N 1
ATOM 725 C CA . LEU A 1 89 ? 5.343 8.034 -0.976 1.00 93.06 89 LEU A CA 1
ATOM 726 C C . LEU A 1 89 ? 6.400 8.973 -1.582 1.00 93.06 89 LEU A C 1
ATOM 728 O O . LEU A 1 89 ? 6.447 9.140 -2.799 1.00 93.06 89 LEU A O 1
ATOM 732 N N . LEU A 1 90 ? 7.266 9.564 -0.752 1.00 90.06 90 LEU A N 1
ATOM 733 C CA . LEU A 1 90 ? 8.319 10.471 -1.230 1.00 90.06 90 LEU A CA 1
ATOM 734 C C . LEU A 1 90 ? 9.377 9.732 -2.057 1.00 90.06 90 LEU A C 1
ATOM 736 O O . LEU A 1 90 ? 9.832 10.234 -3.084 1.00 90.06 90 LEU A O 1
ATOM 740 N N . CYS A 1 91 ? 9.748 8.525 -1.622 1.00 91.19 91 CYS A N 1
ATOM 741 C CA . CYS A 1 91 ? 10.698 7.681 -2.340 1.00 91.19 91 CYS A CA 1
ATOM 742 C C . CYS A 1 91 ? 10.142 7.275 -3.712 1.00 91.19 91 CYS A C 1
ATOM 744 O O . CYS A 1 91 ? 10.857 7.342 -4.711 1.00 91.19 91 CYS A O 1
ATOM 746 N N . LEU A 1 92 ? 8.860 6.907 -3.764 1.00 92.19 92 LEU A N 1
ATOM 747 C CA . LEU A 1 92 ? 8.174 6.498 -4.983 1.00 92.19 92 LEU A CA 1
ATOM 748 C C . LEU A 1 92 ? 8.106 7.644 -6.000 1.00 92.19 92 LEU A C 1
ATOM 750 O O . LEU A 1 92 ? 8.545 7.471 -7.132 1.00 92.19 92 LEU A O 1
ATOM 754 N N . TRP A 1 93 ? 7.660 8.835 -5.589 1.00 94.25 93 TRP A N 1
ATOM 755 C CA . TRP A 1 93 ? 7.620 10.004 -6.476 1.00 94.25 93 TRP A CA 1
ATOM 756 C C . TRP A 1 93 ? 9.004 10.403 -6.992 1.00 94.25 93 TRP A C 1
ATOM 758 O O . TRP A 1 93 ? 9.151 10.688 -8.179 1.00 94.25 93 TRP A O 1
ATOM 768 N N . SER A 1 94 ? 10.026 10.375 -6.132 1.00 92.19 94 SER A N 1
ATOM 769 C CA . SER A 1 94 ? 11.407 10.667 -6.534 1.00 92.19 94 SER A CA 1
ATOM 770 C C . SER A 1 94 ? 11.905 9.696 -7.614 1.00 92.19 94 SER A C 1
ATOM 772 O O . SER A 1 94 ? 12.411 10.127 -8.653 1.00 92.19 94 SER A O 1
ATOM 774 N N . LYS A 1 95 ? 11.675 8.386 -7.428 1.00 91.06 95 LYS A N 1
ATOM 775 C CA . LYS A 1 95 ? 12.011 7.350 -8.420 1.00 91.06 95 LYS A CA 1
ATOM 776 C C . LYS A 1 95 ? 11.272 7.566 -9.739 1.00 91.06 95 LYS A C 1
ATOM 778 O O . LYS A 1 95 ? 11.892 7.529 -10.798 1.00 91.06 95 LYS A O 1
ATOM 783 N N . THR A 1 96 ? 9.971 7.830 -9.678 1.00 93.19 96 THR A N 1
ATOM 784 C CA . THR A 1 96 ? 9.131 8.043 -10.862 1.00 93.19 96 THR A CA 1
ATOM 785 C C . THR A 1 96 ? 9.575 9.256 -11.668 1.00 93.19 96 THR A C 1
ATOM 787 O O . THR A 1 96 ? 9.690 9.158 -12.888 1.00 93.19 96 THR A O 1
ATOM 790 N N . ILE A 1 97 ? 9.874 10.381 -11.013 1.00 93.62 97 ILE A N 1
ATOM 791 C CA . ILE A 1 97 ? 10.351 11.597 -11.687 1.00 93.62 97 ILE A CA 1
ATOM 792 C C . ILE A 1 97 ? 11.706 11.339 -12.351 1.00 93.62 97 ILE A C 1
ATOM 794 O O . ILE A 1 97 ? 11.878 11.655 -13.528 1.00 93.62 97 ILE A O 1
ATOM 798 N N . PHE A 1 98 ? 12.643 10.722 -11.626 1.00 93.56 98 PHE A N 1
ATOM 799 C CA . PHE A 1 98 ? 13.976 10.425 -12.147 1.00 93.56 98 PHE A CA 1
ATOM 800 C C . PHE A 1 98 ? 13.930 9.497 -13.370 1.00 93.56 98 PHE A C 1
ATOM 802 O O . PHE A 1 98 ? 14.528 9.804 -14.402 1.00 93.56 98 PHE A O 1
ATOM 809 N N . ILE A 1 99 ? 13.178 8.393 -13.287 1.00 88.69 99 ILE A N 1
ATOM 810 C CA . ILE A 1 99 ? 13.038 7.437 -14.394 1.00 88.69 99 ILE A CA 1
ATOM 811 C C . ILE A 1 99 ? 12.321 8.093 -15.577 1.00 88.69 99 ILE A C 1
ATOM 813 O O . ILE A 1 99 ? 12.777 7.972 -16.711 1.00 88.69 99 ILE A O 1
ATOM 817 N N . SER A 1 100 ? 11.246 8.845 -15.334 1.00 88.69 100 SER A N 1
ATOM 818 C CA . SER A 1 100 ? 10.519 9.530 -16.410 1.00 88.69 100 SER A CA 1
ATOM 819 C C . SER A 1 100 ? 11.410 10.525 -17.156 1.00 88.69 100 SER A C 1
ATOM 821 O O . SER A 1 100 ? 11.401 10.544 -18.385 1.00 88.69 100 SER A O 1
ATOM 823 N N . LEU A 1 101 ? 12.232 11.299 -16.438 1.00 89.75 101 LEU A N 1
ATOM 824 C CA . LEU A 1 101 ? 13.173 12.242 -17.046 1.00 89.75 101 LEU A CA 1
ATOM 825 C C . LEU A 1 101 ? 14.206 11.525 -17.927 1.00 89.75 101 LEU A C 1
ATOM 827 O O . LEU A 1 101 ? 14.450 11.949 -19.056 1.00 89.75 101 LEU A O 1
ATOM 831 N N . LEU A 1 102 ? 14.772 10.415 -17.442 1.00 86.06 102 LEU A N 1
ATOM 832 C CA . LEU A 1 102 ? 15.739 9.609 -18.191 1.00 86.06 102 LEU A CA 1
ATOM 833 C C . LEU A 1 102 ? 15.142 9.086 -19.506 1.00 86.06 102 LEU A C 1
ATOM 835 O O . LEU A 1 102 ? 15.777 9.180 -20.556 1.00 86.06 102 LEU A O 1
ATOM 839 N N . PHE A 1 103 ? 13.903 8.592 -19.470 1.00 81.56 103 PHE A N 1
ATOM 840 C CA . PHE A 1 103 ? 13.214 8.098 -20.664 1.00 81.56 103 PHE A CA 1
ATOM 841 C C . PHE A 1 103 ? 12.857 9.216 -21.655 1.00 81.56 103 PHE A C 1
ATOM 843 O O . PHE A 1 103 ? 12.973 9.008 -22.863 1.00 81.56 103 PHE A O 1
ATOM 850 N N . ILE A 1 104 ? 12.498 10.413 -21.176 1.00 81.75 104 ILE A N 1
ATOM 851 C CA . ILE A 1 104 ? 12.260 11.585 -22.037 1.00 81.75 104 ILE A CA 1
ATOM 852 C C . ILE A 1 104 ? 13.547 12.000 -22.768 1.00 81.75 104 ILE A C 1
ATOM 854 O O . ILE A 1 104 ? 13.506 12.267 -23.967 1.00 81.75 104 ILE A O 1
ATOM 858 N N . VAL A 1 105 ? 14.701 12.005 -22.089 1.00 82.19 105 VAL A N 1
ATOM 859 C CA . VAL A 1 105 ? 15.993 12.331 -22.723 1.00 82.19 105 VAL A CA 1
ATOM 860 C C . VAL A 1 105 ? 16.338 11.323 -23.822 1.00 82.19 105 VAL A C 1
ATOM 862 O O . VAL A 1 105 ? 16.683 11.720 -24.934 1.00 82.19 105 VAL A O 1
ATOM 865 N N . ILE A 1 106 ? 16.189 10.021 -23.548 1.00 75.50 106 ILE A N 1
ATOM 866 C CA . ILE A 1 106 ? 16.444 8.960 -24.540 1.00 75.50 106 ILE A CA 1
ATOM 867 C C . ILE A 1 106 ? 15.531 9.115 -25.760 1.00 75.50 106 ILE A C 1
ATOM 869 O O . ILE A 1 106 ? 15.986 8.945 -26.892 1.00 75.50 106 ILE A O 1
ATOM 873 N N . ALA A 1 107 ? 14.263 9.455 -25.531 1.00 74.12 107 ALA A N 1
ATOM 874 C CA . ALA A 1 107 ? 13.291 9.663 -26.589 1.00 74.12 107 ALA A CA 1
ATOM 875 C C . ALA A 1 107 ? 13.648 10.834 -27.513 1.00 74.12 107 ALA A C 1
ATOM 877 O O . ALA A 1 107 ? 13.658 10.667 -28.731 1.00 74.12 107 ALA A O 1
ATOM 878 N N . VAL A 1 108 ? 13.982 12.001 -26.952 1.00 75.19 108 VAL A N 1
ATOM 879 C CA . VAL A 1 108 ? 14.339 13.194 -27.740 1.00 75.19 108 VAL A CA 1
ATOM 880 C C . VAL A 1 108 ? 15.604 12.957 -28.570 1.00 75.19 108 VAL A C 1
ATOM 882 O O . VAL A 1 108 ? 15.724 13.484 -29.670 1.00 75.19 108 VAL A O 1
ATOM 885 N N . CYS A 1 109 ? 16.540 12.130 -28.100 1.00 72.56 109 CYS A N 1
ATOM 886 C CA . CYS A 1 109 ? 17.747 11.792 -28.857 1.00 72.56 109 CYS A CA 1
ATOM 887 C C . CYS A 1 109 ? 17.520 10.781 -30.000 1.00 72.56 109 CYS A C 1
ATOM 889 O O . CYS A 1 109 ? 18.444 10.552 -30.782 1.00 72.56 109 CYS A O 1
ATOM 891 N N . ARG A 1 110 ? 16.346 10.138 -30.107 1.00 66.88 110 ARG A N 1
ATOM 892 C CA . ARG A 1 110 ? 16.121 8.995 -31.008 1.00 66.88 110 ARG A CA 1
ATOM 893 C C . ARG A 1 110 ? 14.890 9.218 -31.897 1.00 66.88 110 ARG A C 1
ATOM 895 O O . ARG A 1 110 ? 13.817 8.690 -31.637 1.00 66.88 110 ARG A O 1
ATOM 902 N N . TYR A 1 111 ? 15.077 9.979 -32.976 1.00 55.31 111 TYR A N 1
ATOM 903 C CA . TYR A 1 111 ? 14.000 10.462 -33.854 1.00 55.31 111 TYR A CA 1
ATOM 904 C C . TYR A 1 111 ? 13.368 9.405 -34.786 1.00 55.31 111 TYR A C 1
ATOM 906 O O . TYR A 1 111 ? 12.217 9.561 -35.186 1.00 55.31 111 TYR A O 1
ATOM 914 N N . ASP A 1 112 ? 14.056 8.304 -35.108 1.00 66.25 112 ASP A N 1
ATOM 915 C CA . ASP A 1 112 ? 13.713 7.561 -36.338 1.00 66.25 112 ASP A CA 1
ATOM 916 C C . ASP A 1 112 ? 12.771 6.352 -36.162 1.00 66.25 112 ASP A C 1
ATOM 918 O O . ASP A 1 112 ? 12.376 5.730 -37.148 1.00 66.25 112 ASP A O 1
ATOM 922 N N . LYS A 1 113 ? 12.404 5.959 -34.931 1.00 70.19 113 LYS A N 1
ATOM 923 C CA . LYS A 1 113 ? 11.609 4.733 -34.688 1.00 70.19 113 LYS A CA 1
ATOM 924 C C . LYS A 1 113 ? 10.488 4.934 -33.664 1.00 70.19 113 LYS A C 1
ATOM 926 O O . LYS A 1 113 ? 10.626 4.556 -32.500 1.00 70.19 113 LYS A O 1
ATOM 931 N N . LEU A 1 114 ? 9.340 5.428 -34.138 1.00 69.12 114 LEU A N 1
ATOM 932 C CA . LEU A 1 114 ? 8.104 5.617 -33.355 1.00 69.12 114 LEU A CA 1
ATOM 933 C C . LEU A 1 114 ? 7.706 4.387 -32.516 1.00 69.12 114 LEU A C 1
ATOM 935 O O . LEU A 1 114 ? 7.321 4.525 -31.361 1.00 69.12 114 LEU A O 1
ATOM 939 N N . LEU A 1 115 ? 7.845 3.175 -33.065 1.00 67.19 115 LEU A N 1
ATOM 940 C CA . LEU A 1 115 ? 7.467 1.928 -32.384 1.00 67.19 115 LEU A CA 1
ATOM 941 C C . LEU A 1 115 ? 8.309 1.660 -31.121 1.00 67.19 115 LEU A C 1
ATOM 943 O O . LEU A 1 115 ? 7.783 1.246 -30.092 1.00 67.19 115 LEU A O 1
ATOM 947 N N . ILE A 1 116 ? 9.614 1.946 -31.176 1.00 70.50 116 ILE A N 1
ATOM 948 C CA . ILE A 1 116 ? 10.519 1.775 -30.030 1.00 70.50 116 ILE A CA 1
ATOM 949 C C . ILE A 1 116 ? 10.238 2.840 -28.968 1.00 70.50 116 ILE A C 1
ATOM 951 O O . ILE A 1 116 ? 10.265 2.538 -27.778 1.00 70.50 116 ILE A O 1
ATOM 955 N N . PHE A 1 117 ? 9.919 4.061 -29.395 1.00 72.94 117 PHE A N 1
ATOM 956 C CA . PHE A 1 117 ? 9.549 5.154 -28.502 1.00 72.94 117 PHE A CA 1
ATOM 957 C C . PHE A 1 117 ? 8.283 4.841 -27.682 1.00 72.94 117 PHE A C 1
ATOM 959 O O . PHE A 1 117 ? 8.284 5.030 -26.467 1.00 72.94 117 PHE A O 1
ATOM 966 N N . VAL A 1 118 ? 7.239 4.279 -28.305 1.00 72.00 118 VAL A N 1
ATOM 967 C CA . VAL A 1 118 ? 6.000 3.880 -27.605 1.00 72.00 118 VAL A CA 1
ATOM 968 C C . VAL A 1 118 ? 6.265 2.797 -26.551 1.00 72.00 118 VAL A C 1
ATOM 970 O O . VAL A 1 118 ? 5.796 2.903 -25.417 1.00 72.00 118 VAL A O 1
ATOM 973 N N . ILE A 1 119 ? 7.064 1.780 -26.889 1.00 72.75 119 ILE A N 1
ATOM 974 C CA . ILE A 1 119 ? 7.443 0.723 -25.937 1.00 72.75 119 ILE A CA 1
ATOM 975 C C . ILE A 1 119 ? 8.248 1.315 -24.773 1.00 72.75 119 ILE A C 1
ATOM 977 O O . ILE A 1 119 ? 7.995 0.991 -23.615 1.00 72.75 119 ILE A O 1
ATOM 981 N N . GLN A 1 120 ? 9.176 2.233 -25.055 1.00 74.44 120 GLN A N 1
ATOM 982 C CA . GLN A 1 120 ? 9.989 2.887 -24.029 1.00 74.44 120 GLN A CA 1
ATOM 983 C C . GLN A 1 120 ? 9.150 3.735 -23.064 1.00 74.44 120 GLN A C 1
ATOM 985 O O . GLN A 1 120 ? 9.380 3.683 -21.859 1.00 74.44 120 GLN A O 1
ATOM 990 N N . LEU A 1 121 ? 8.136 4.457 -23.544 1.00 79.31 121 LEU A N 1
ATOM 991 C CA . LEU A 1 121 ? 7.259 5.253 -22.677 1.00 79.31 121 LEU A CA 1
ATOM 992 C C . LEU A 1 121 ? 6.358 4.423 -21.750 1.00 79.31 121 LEU A C 1
ATOM 994 O O . LEU A 1 121 ? 5.818 4.971 -20.788 1.00 79.31 121 LEU A O 1
ATOM 998 N N . SER A 1 122 ? 6.223 3.116 -21.984 1.00 82.12 122 SER A N 1
ATOM 999 C CA . SER A 1 122 ? 5.348 2.256 -21.180 1.00 82.12 122 SER A CA 1
ATOM 1000 C C . SER A 1 122 ? 5.781 2.197 -19.708 1.00 82.12 122 SER A C 1
ATOM 1002 O O . SER A 1 122 ? 4.933 2.291 -18.824 1.00 82.12 122 SER A O 1
ATOM 1004 N N . ILE A 1 123 ? 7.090 2.132 -19.423 1.00 82.00 123 ILE A N 1
ATOM 1005 C CA . ILE A 1 123 ? 7.603 2.088 -18.040 1.00 82.00 123 ILE A CA 1
ATOM 1006 C C . ILE A 1 123 ? 7.277 3.387 -17.270 1.00 82.00 123 ILE A C 1
ATOM 1008 O O . ILE A 1 123 ? 6.647 3.297 -16.215 1.00 82.00 123 ILE A O 1
ATOM 1012 N N . PRO A 1 124 ? 7.646 4.595 -17.754 1.00 87.56 124 PRO A N 1
ATOM 1013 C CA . PRO A 1 124 ? 7.286 5.849 -17.088 1.00 87.56 124 PRO A CA 1
ATOM 1014 C C . PRO A 1 124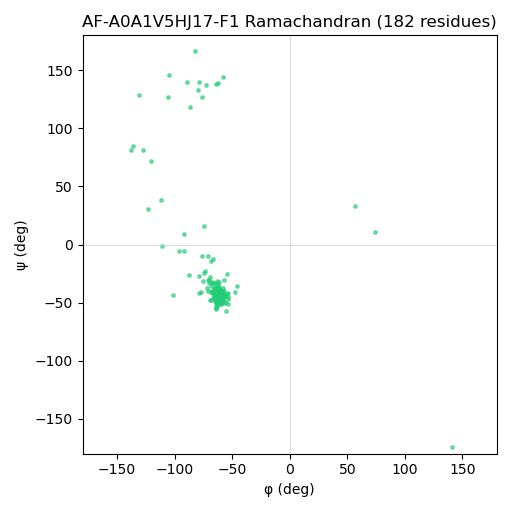 ? 5.788 6.002 -16.813 1.00 87.56 124 PRO A C 1
ATOM 1016 O O . PRO A 1 124 ? 5.407 6.438 -15.727 1.00 87.56 124 PRO A O 1
ATOM 1019 N N . VAL A 1 125 ? 4.936 5.619 -17.770 1.00 88.62 125 VAL A N 1
ATOM 1020 C CA . VAL A 1 125 ? 3.476 5.701 -17.618 1.00 88.62 125 VAL A CA 1
ATOM 1021 C C . VAL A 1 125 ? 2.989 4.793 -16.487 1.00 88.62 125 VAL A C 1
ATOM 1023 O O . VAL A 1 125 ? 2.214 5.242 -15.639 1.00 88.62 125 VAL A O 1
ATOM 1026 N N . VAL A 1 126 ? 3.481 3.552 -16.418 1.00 88.00 126 VAL A N 1
ATOM 1027 C CA . VAL A 1 126 ? 3.143 2.612 -15.337 1.00 88.00 126 VAL A CA 1
ATOM 1028 C C . VAL A 1 126 ? 3.602 3.146 -13.976 1.00 88.00 126 VAL A C 1
ATOM 1030 O O . VAL A 1 126 ? 2.810 3.178 -13.033 1.00 88.00 126 VAL A O 1
ATOM 1033 N N . LEU A 1 127 ? 4.832 3.655 -13.868 1.00 89.50 127 LEU A N 1
ATOM 1034 C CA . LEU A 1 127 ? 5.360 4.221 -12.618 1.00 89.50 127 LEU A CA 1
ATOM 1035 C C . LEU A 1 127 ? 4.581 5.461 -12.153 1.00 89.50 127 LEU A C 1
ATOM 1037 O O . LEU A 1 127 ? 4.325 5.646 -10.957 1.00 89.50 127 LEU A O 1
ATOM 1041 N N . LEU A 1 128 ? 4.162 6.309 -13.094 1.00 92.12 128 LEU A N 1
ATOM 1042 C CA . LEU A 1 128 ? 3.320 7.468 -12.811 1.00 92.12 128 LEU A CA 1
ATOM 1043 C C . LEU A 1 128 ? 1.946 7.037 -12.289 1.00 92.12 128 LEU A C 1
ATOM 1045 O O . LEU A 1 128 ? 1.493 7.541 -11.259 1.00 92.12 128 LEU A O 1
ATOM 1049 N N . GLN A 1 129 ? 1.321 6.050 -12.932 1.00 91.50 129 GLN A N 1
ATOM 1050 C CA . GLN A 1 129 ? 0.069 5.462 -12.464 1.00 91.50 129 GLN A CA 1
ATOM 1051 C C . GLN A 1 129 ? 0.205 4.884 -11.045 1.00 91.50 129 GLN A C 1
ATOM 1053 O O . GLN A 1 129 ? -0.652 5.146 -1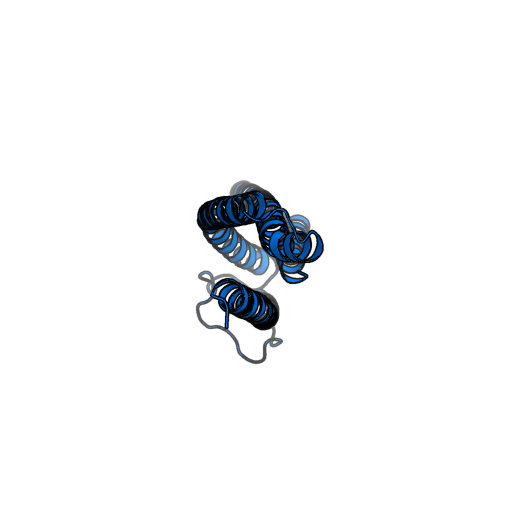0.198 1.00 91.50 129 GLN A O 1
ATOM 1058 N N . GLN A 1 130 ? 1.279 4.144 -10.757 1.00 90.25 130 GLN A N 1
ATOM 1059 C CA . GLN A 1 130 ? 1.557 3.606 -9.420 1.00 90.25 130 GLN A CA 1
ATOM 1060 C C . GLN A 1 130 ? 1.710 4.717 -8.375 1.00 90.25 130 GLN A C 1
ATOM 1062 O O . GLN A 1 130 ? 1.128 4.637 -7.295 1.00 90.25 130 GLN A O 1
ATOM 1067 N N . SER A 1 131 ? 2.421 5.794 -8.712 1.00 93.69 131 SER A N 1
ATOM 1068 C CA . SER A 1 131 ? 2.648 6.936 -7.812 1.00 93.69 131 SER A CA 1
ATOM 1069 C C . SER A 1 131 ? 1.352 7.675 -7.468 1.00 93.69 131 SER A C 1
ATOM 1071 O O . SER A 1 131 ? 1.099 8.004 -6.303 1.00 93.69 131 SER A O 1
ATOM 1073 N N . ILE A 1 132 ? 0.487 7.892 -8.463 1.00 93.81 132 ILE A N 1
ATOM 1074 C CA . ILE A 1 132 ? -0.835 8.498 -8.263 1.00 93.81 132 ILE A CA 1
ATOM 1075 C C . ILE A 1 132 ? -1.697 7.601 -7.369 1.00 93.81 132 ILE A C 1
ATOM 1077 O O . ILE A 1 132 ? -2.261 8.075 -6.380 1.00 93.81 132 ILE A O 1
ATOM 1081 N N . LYS A 1 133 ? -1.765 6.298 -7.665 1.00 92.00 133 LYS A N 1
ATOM 1082 C CA . LYS A 1 133 ? -2.538 5.340 -6.860 1.00 92.00 133 LYS A CA 1
ATOM 1083 C C . LYS A 1 133 ? -2.043 5.267 -5.417 1.00 92.00 133 LYS A C 1
ATOM 1085 O O . LYS A 1 133 ? -2.861 5.325 -4.503 1.00 92.00 133 LYS A O 1
ATOM 1090 N N . HIS A 1 134 ? -0.728 5.228 -5.200 1.00 93.88 134 HIS A N 1
ATOM 1091 C CA . HIS A 1 134 ? -0.137 5.228 -3.858 1.00 93.88 134 HIS A CA 1
ATOM 1092 C C . HIS A 1 134 ? -0.475 6.507 -3.084 1.00 93.88 134 HIS A C 1
ATOM 1094 O O . HIS A 1 134 ? -0.761 6.468 -1.890 1.00 93.88 134 HIS A O 1
ATOM 1100 N N . THR A 1 135 ? -0.535 7.651 -3.771 1.00 95.25 135 THR A N 1
ATOM 1101 C CA . THR A 1 135 ? -0.979 8.918 -3.169 1.00 95.25 135 THR A CA 1
ATOM 1102 C C . THR A 1 135 ? -2.433 8.829 -2.690 1.00 95.25 135 THR A C 1
ATOM 1104 O O . THR A 1 135 ? -2.747 9.228 -1.564 1.00 95.25 135 THR A O 1
ATOM 1107 N N . LEU A 1 136 ? -3.323 8.264 -3.514 1.00 95.31 136 LEU A N 1
ATOM 1108 C CA . LEU A 1 136 ? -4.724 8.032 -3.143 1.00 95.31 136 LEU A CA 1
ATOM 1109 C C . LEU A 1 136 ? -4.845 7.046 -1.977 1.00 95.31 136 LEU A C 1
ATOM 1111 O O . LEU A 1 136 ? -5.623 7.289 -1.056 1.00 95.31 136 LEU A O 1
ATOM 1115 N N . PHE A 1 137 ? -4.049 5.979 -1.981 1.00 95.31 137 PHE A N 1
ATOM 1116 C CA . PHE A 1 137 ? -3.991 4.998 -0.901 1.00 95.31 137 PHE A CA 1
ATOM 1117 C C . PHE A 1 137 ? -3.603 5.634 0.439 1.00 95.31 137 PHE A C 1
ATOM 1119 O O . PHE A 1 137 ? -4.337 5.499 1.418 1.00 95.31 137 PHE A O 1
ATOM 1126 N N . VAL A 1 138 ? -2.517 6.413 0.475 1.00 96.44 138 VAL A N 1
ATOM 1127 C CA . VAL A 1 138 ? -2.083 7.136 1.685 1.00 96.44 138 VAL A CA 1
ATOM 1128 C C . VAL A 1 138 ? -3.179 8.081 2.185 1.00 96.44 138 VAL A C 1
ATOM 1130 O O . VAL A 1 138 ? -3.416 8.174 3.391 1.00 96.44 138 VAL A O 1
ATOM 1133 N N . SER A 1 139 ? -3.876 8.764 1.273 1.00 96.38 139 SER A N 1
ATOM 1134 C CA . SER A 1 139 ? -4.999 9.642 1.618 1.00 96.38 139 SER A CA 1
ATOM 1135 C C . SER A 1 139 ? -6.175 8.870 2.232 1.00 96.38 139 SER A C 1
ATOM 1137 O O . SER A 1 139 ? -6.708 9.267 3.270 1.00 96.38 139 SER A O 1
ATOM 1139 N N . ARG A 1 140 ? -6.548 7.721 1.651 1.00 96.00 140 ARG A N 1
ATOM 1140 C CA . ARG A 1 140 ? -7.611 6.852 2.183 1.00 96.00 140 ARG A CA 1
ATOM 1141 C C . ARG A 1 140 ? -7.260 6.306 3.564 1.00 96.00 140 ARG A C 1
ATOM 1143 O O . ARG A 1 140 ? -8.066 6.450 4.482 1.00 96.00 140 ARG A O 1
ATOM 1150 N N . LEU A 1 141 ? -6.041 5.794 3.748 1.00 96.62 141 LEU A N 1
ATOM 1151 C CA . LEU A 1 141 ? -5.558 5.338 5.055 1.00 96.62 141 LEU A CA 1
ATOM 1152 C C . LEU A 1 141 ? -5.577 6.457 6.099 1.00 96.62 141 LEU A C 1
ATOM 1154 O O . LEU A 1 141 ? -6.016 6.242 7.226 1.00 96.62 141 LEU A O 1
ATOM 1158 N N . LYS A 1 142 ? -5.161 7.675 5.729 1.00 97.62 142 LYS A N 1
ATOM 1159 C CA . LYS A 1 142 ? -5.238 8.840 6.620 1.00 97.62 142 LYS A CA 1
ATOM 1160 C C . LYS A 1 142 ? -6.670 9.091 7.091 1.00 97.62 142 LYS A C 1
ATOM 1162 O O . LYS A 1 142 ? -6.880 9.359 8.273 1.00 97.62 142 LYS A O 1
ATOM 1167 N N . ASN A 1 143 ? -7.643 9.003 6.186 1.00 97.19 143 ASN A N 1
ATOM 1168 C CA . ASN A 1 143 ? -9.049 9.222 6.513 1.00 97.19 143 ASN A CA 1
ATOM 1169 C C . ASN A 1 143 ? -9.578 8.152 7.474 1.00 97.19 143 ASN A C 1
ATOM 1171 O O . ASN A 1 143 ? -10.200 8.505 8.475 1.00 97.19 143 ASN A O 1
ATOM 1175 N N . VAL A 1 144 ? -9.285 6.873 7.217 1.00 97.19 144 VAL A N 1
ATOM 1176 C CA . VAL A 1 144 ? -9.632 5.761 8.120 1.00 97.19 144 VAL A CA 1
ATOM 1177 C C . VAL A 1 144 ? -8.994 5.968 9.498 1.00 97.19 144 VAL A C 1
ATOM 1179 O O . VAL A 1 144 ? -9.680 5.926 10.518 1.00 97.19 144 VAL A O 1
ATOM 1182 N N . LEU A 1 145 ? -7.702 6.303 9.542 1.00 97.19 145 LEU A N 1
ATOM 1183 C CA . LEU A 1 145 ? -6.973 6.546 10.785 1.00 97.19 145 LEU A CA 1
ATOM 1184 C C . LEU A 1 145 ? -7.554 7.722 11.586 1.00 97.19 145 LEU A C 1
ATOM 1186 O O . LEU A 1 145 ? -7.655 7.661 12.812 1.00 97.19 145 LEU A O 1
ATOM 1190 N N . CYS A 1 146 ? -7.951 8.802 10.909 1.00 96.81 146 CYS A N 1
ATOM 1191 C CA . CYS A 1 146 ? -8.640 9.926 11.537 1.00 96.81 146 CYS A CA 1
ATOM 1192 C C . CYS A 1 146 ? -9.991 9.506 12.134 1.00 96.81 146 CYS A C 1
ATOM 1194 O O . CYS A 1 146 ? -10.294 9.920 13.253 1.00 96.81 146 CYS A O 1
ATOM 1196 N N . ARG A 1 147 ? -10.770 8.660 11.443 1.00 96.00 147 ARG A N 1
ATOM 1197 C CA . ARG A 1 147 ? -12.036 8.129 11.976 1.00 96.00 147 ARG A CA 1
ATOM 1198 C C . ARG A 1 147 ? -11.815 7.283 13.224 1.00 96.00 147 ARG A C 1
ATOM 1200 O O . ARG A 1 147 ? -12.464 7.554 14.232 1.00 96.00 147 ARG A O 1
ATOM 1207 N N . TYR A 1 148 ? -10.829 6.385 13.215 1.00 95.69 148 TYR A N 1
ATOM 1208 C CA . TYR A 1 148 ? -10.460 5.616 14.405 1.00 95.69 148 TYR A CA 1
ATOM 1209 C C . TYR A 1 148 ? -10.061 6.504 15.587 1.00 95.69 148 TYR A C 1
ATOM 1211 O O . TYR A 1 148 ? -10.516 6.291 16.709 1.00 95.69 148 TYR A O 1
ATOM 1219 N N . ARG A 1 149 ? -9.251 7.543 15.354 1.00 94.69 149 ARG A N 1
ATOM 1220 C CA . ARG A 1 149 ? -8.871 8.495 16.412 1.00 94.69 149 ARG A CA 1
ATOM 1221 C C . ARG A 1 149 ? -10.092 9.182 17.016 1.00 94.69 149 ARG A C 1
ATOM 1223 O O . ARG A 1 149 ? -10.198 9.267 18.238 1.00 94.69 149 ARG A O 1
ATOM 1230 N N . THR A 1 150 ? -11.023 9.638 16.180 1.00 93.56 150 THR A N 1
ATOM 1231 C CA . THR A 1 150 ? -12.272 10.247 16.651 1.00 93.56 150 THR A CA 1
ATOM 1232 C C . THR A 1 150 ? -13.117 9.242 17.432 1.00 93.56 150 THR A C 1
ATOM 1234 O O . THR A 1 150 ? -13.556 9.566 18.538 1.00 93.56 150 THR A O 1
ATOM 1237 N N . LEU A 1 151 ? -13.281 8.022 16.916 1.00 92.69 151 LEU A N 1
ATOM 1238 C CA . LEU A 1 151 ? -14.012 6.928 17.553 1.00 92.69 151 LEU A CA 1
ATOM 1239 C C . LEU A 1 151 ? -13.477 6.633 18.961 1.00 92.69 151 LEU A C 1
ATOM 1241 O O . LEU A 1 151 ? -14.213 6.765 19.940 1.00 92.69 151 LEU A O 1
ATOM 1245 N N . PHE A 1 152 ? -12.183 6.329 19.091 1.00 90.81 152 PHE A N 1
ATOM 1246 C CA . PHE A 1 152 ? -11.578 6.008 20.387 1.00 90.81 152 PHE A CA 1
ATOM 1247 C C . PHE A 1 152 ? -11.527 7.212 21.337 1.00 90.81 152 PHE A C 1
ATOM 1249 O O . PHE A 1 152 ? -11.700 7.049 22.545 1.00 90.81 152 PHE A O 1
ATOM 1256 N N . SER A 1 153 ? -11.371 8.438 20.820 1.00 89.25 153 SER A N 1
ATOM 1257 C CA . SER A 1 153 ? -11.466 9.646 21.654 1.00 89.25 153 SER A CA 1
ATOM 1258 C C . SER A 1 153 ? -12.872 9.860 22.225 1.00 89.25 153 SER A C 1
ATOM 1260 O O . SER A 1 153 ? -13.015 10.354 23.344 1.00 89.25 153 SER A O 1
ATOM 1262 N N . THR A 1 154 ? -13.906 9.471 21.473 1.00 88.19 154 THR A N 1
ATOM 1263 C CA . THR A 1 154 ? -15.310 9.609 21.875 1.00 88.19 154 THR A CA 1
ATOM 1264 C C . THR A 1 154 ? -15.697 8.512 22.858 1.00 88.19 154 THR A C 1
ATOM 1266 O O . THR A 1 154 ? -16.316 8.811 23.876 1.00 88.19 154 THR A O 1
ATOM 1269 N N . LEU A 1 155 ? -15.260 7.274 22.614 1.00 86.31 155 LEU A N 1
ATOM 1270 C CA . LEU A 1 155 ? -15.388 6.155 23.550 1.00 86.31 155 LEU A CA 1
ATOM 1271 C C . LEU A 1 155 ? -14.799 6.502 24.919 1.00 86.31 155 LEU A C 1
ATOM 1273 O O . LEU A 1 155 ? -15.486 6.362 25.922 1.00 86.31 155 LEU A O 1
ATOM 1277 N N . LYS A 1 156 ? -13.587 7.077 24.954 1.00 83.50 156 LYS A N 1
ATOM 1278 C CA . LYS A 1 156 ? -12.946 7.528 26.201 1.00 83.50 156 LYS A CA 1
ATOM 1279 C C . LYS A 1 156 ? -13.791 8.540 26.990 1.00 83.50 156 LYS A C 1
ATOM 1281 O O . LYS A 1 156 ? -13.679 8.603 28.210 1.00 83.50 156 LYS A O 1
ATOM 1286 N N . LYS A 1 157 ? -14.600 9.359 26.307 1.00 82.50 157 LYS A N 1
ATOM 1287 C CA . LYS A 1 157 ? -15.484 10.355 26.936 1.00 82.50 157 LYS A CA 1
ATOM 1288 C C . LYS A 1 157 ? -16.857 9.790 27.310 1.00 82.50 157 LYS A C 1
ATOM 1290 O O . LYS A 1 157 ? -17.488 10.328 28.210 1.00 82.50 157 LYS A O 1
ATOM 1295 N N . ASN A 1 158 ? -17.331 8.752 26.619 1.00 77.94 158 ASN A N 1
ATOM 1296 C CA . ASN A 1 158 ? -18.689 8.220 26.738 1.00 77.94 158 ASN A CA 1
ATOM 1297 C C . ASN A 1 158 ? -18.675 6.681 26.748 1.00 77.94 158 ASN A C 1
ATOM 1299 O O . ASN A 1 158 ? -18.967 6.032 25.742 1.00 77.94 158 ASN A O 1
ATOM 1303 N N . ASN A 1 159 ? -18.387 6.101 27.917 1.00 68.88 159 ASN A N 1
ATOM 1304 C CA . ASN A 1 159 ? -18.248 4.649 28.110 1.00 68.88 159 ASN A CA 1
ATOM 1305 C C . ASN A 1 159 ? -19.554 3.844 27.934 1.00 68.88 159 ASN A C 1
ATOM 1307 O O . ASN A 1 159 ? -19.504 2.623 27.837 1.00 68.88 159 ASN A O 1
ATOM 1311 N N . ASN A 1 160 ? -20.720 4.499 27.887 1.00 62.00 160 ASN A N 1
ATOM 1312 C CA . ASN A 1 160 ? -22.022 3.817 27.889 1.00 62.00 160 ASN A CA 1
ATOM 1313 C C . ASN A 1 160 ? -22.585 3.513 26.490 1.00 62.00 160 ASN A C 1
ATOM 1315 O O . ASN A 1 160 ? -23.629 2.870 26.388 1.00 62.00 160 ASN A O 1
ATOM 1319 N N . LYS A 1 161 ? -21.942 3.973 25.408 1.00 67.69 161 LYS A N 1
ATOM 1320 C CA . LYS A 1 161 ? -22.447 3.784 24.040 1.00 67.69 161 LYS A CA 1
ATOM 1321 C C . LYS A 1 161 ? -21.635 2.712 23.314 1.00 67.69 161 LYS A C 1
ATOM 1323 O O . LYS A 1 161 ? -20.413 2.801 23.245 1.00 67.69 161 LYS A O 1
ATOM 1328 N N . LYS A 1 162 ? -22.321 1.708 22.762 1.00 70.31 162 LYS A N 1
ATOM 1329 C CA . LYS A 1 162 ? -21.722 0.743 21.831 1.00 70.31 162 LYS A CA 1
ATOM 1330 C C . LYS A 1 162 ? -21.565 1.410 20.466 1.00 70.31 162 LYS A C 1
ATOM 1332 O O . LYS A 1 162 ? -22.538 1.950 19.947 1.00 70.31 162 LYS A O 1
ATOM 1337 N N . TYR A 1 163 ? -20.357 1.372 19.912 1.00 81.62 163 TYR A N 1
ATOM 1338 C CA . TYR A 1 163 ? -20.023 1.922 18.589 1.00 81.62 163 TYR A CA 1
ATOM 1339 C C . TYR A 1 163 ? -19.695 0.799 17.598 1.00 81.62 163 TYR A C 1
ATOM 1341 O O . TYR A 1 163 ? -18.763 0.882 16.798 1.00 81.62 163 TYR A O 1
ATOM 1349 N N . ASP A 1 164 ? -20.445 -0.296 17.706 1.00 88.19 164 ASP A N 1
ATOM 1350 C CA . ASP A 1 164 ? -20.224 -1.519 16.940 1.00 88.19 164 ASP A CA 1
ATOM 1351 C C . ASP A 1 164 ? -20.316 -1.239 15.428 1.00 88.19 164 ASP A C 1
ATOM 1353 O O . ASP A 1 164 ? -19.472 -1.687 14.652 1.00 88.19 164 ASP A O 1
ATOM 1357 N N . SER A 1 165 ? -21.274 -0.403 15.012 1.00 90.38 165 SER A N 1
ATOM 1358 C CA . SER A 1 165 ? -21.434 0.047 13.624 1.00 90.38 165 SER A CA 1
ATOM 1359 C C . SER A 1 165 ? -20.209 0.774 13.076 1.00 90.38 165 SER A C 1
ATOM 1361 O O . SER A 1 165 ? -19.792 0.534 11.944 1.00 90.38 165 SER A O 1
ATOM 1363 N N . GLU A 1 166 ? -19.631 1.678 13.860 1.00 93.06 166 GLU A N 1
ATOM 1364 C CA . GLU A 1 166 ? -18.493 2.491 13.458 1.00 93.06 166 GLU A CA 1
ATOM 1365 C C . GLU A 1 166 ? -17.227 1.648 13.367 1.00 93.06 166 GLU A C 1
ATOM 1367 O O . GLU A 1 166 ? -16.475 1.808 12.408 1.00 93.06 166 GLU A O 1
ATOM 1372 N N . ILE A 1 167 ? -17.036 0.712 14.306 1.00 93.88 167 ILE A N 1
ATOM 1373 C CA . ILE A 1 167 ? -15.932 -0.250 14.252 1.00 93.88 167 ILE A CA 1
ATOM 1374 C C . ILE A 1 167 ? -16.033 -1.084 12.976 1.00 93.88 167 ILE A C 1
ATOM 1376 O O . ILE A 1 167 ? -15.064 -1.148 12.226 1.00 93.88 167 ILE A O 1
ATOM 1380 N N . ILE A 1 168 ? -17.200 -1.675 12.697 1.00 94.88 168 ILE A N 1
ATOM 1381 C CA . ILE A 1 168 ? -17.404 -2.502 11.499 1.00 94.88 168 ILE A CA 1
ATOM 1382 C C . ILE A 1 168 ? -17.146 -1.682 10.236 1.00 94.88 168 ILE A C 1
ATOM 1384 O O . ILE A 1 168 ? -16.400 -2.121 9.365 1.00 94.88 168 ILE A O 1
ATOM 1388 N N . ARG A 1 169 ? -17.708 -0.471 10.143 1.00 95.56 169 ARG A N 1
ATOM 1389 C CA . ARG A 1 169 ? -17.478 0.424 9.002 1.00 95.56 169 ARG A CA 1
ATOM 1390 C C . ARG A 1 169 ? -15.991 0.697 8.802 1.00 95.56 169 ARG A C 1
ATOM 1392 O O . ARG A 1 169 ? -15.503 0.589 7.684 1.00 95.56 169 ARG A O 1
ATOM 1399 N N . ASP A 1 170 ? -15.280 1.080 9.859 1.00 96.00 170 ASP A N 1
ATOM 1400 C CA . ASP A 1 170 ? -13.877 1.475 9.743 1.00 96.00 170 ASP A CA 1
ATOM 1401 C C . ASP A 1 170 ? -12.970 0.265 9.441 1.00 96.00 170 ASP A C 1
ATOM 1403 O O . ASP A 1 170 ? -12.006 0.413 8.688 1.00 96.00 170 ASP A O 1
ATOM 1407 N N . VAL A 1 171 ? -13.333 -0.936 9.917 1.00 96.62 171 VAL A N 1
ATOM 1408 C CA . VAL A 1 171 ? -12.689 -2.202 9.530 1.00 96.62 171 VAL A CA 1
ATOM 1409 C C . VAL A 1 171 ? -12.884 -2.491 8.047 1.00 96.62 171 VAL A C 1
ATOM 1411 O O . VAL A 1 171 ? -11.906 -2.685 7.329 1.00 96.62 171 VAL A O 1
ATOM 1414 N N . LEU A 1 172 ? -14.129 -2.469 7.569 1.00 96.25 172 LEU A N 1
ATOM 1415 C CA . LEU A 1 172 ? -14.440 -2.733 6.163 1.00 96.25 172 LEU A CA 1
ATOM 1416 C C . LEU A 1 172 ? -13.748 -1.735 5.232 1.00 96.25 172 LEU A C 1
ATOM 1418 O O . LEU A 1 172 ? -13.199 -2.121 4.207 1.00 96.25 172 LEU A O 1
ATOM 1422 N N . GLU A 1 173 ? -13.732 -0.457 5.603 1.00 96.25 173 GLU A N 1
ATOM 1423 C CA . GLU A 1 173 ? -13.069 0.597 4.836 1.00 96.25 173 GLU A CA 1
ATOM 1424 C C . GLU A 1 173 ? -11.548 0.411 4.763 1.00 96.25 173 GLU A C 1
ATOM 1426 O O . GLU A 1 173 ? -10.950 0.645 3.709 1.00 96.25 173 GLU A O 1
ATOM 1431 N N . TYR A 1 174 ? -10.911 -0.011 5.859 1.00 96.19 174 TYR A N 1
ATOM 1432 C CA . TYR A 1 174 ? -9.485 -0.338 5.857 1.00 96.19 174 TYR A CA 1
ATOM 1433 C C . TYR A 1 174 ? -9.193 -1.537 4.954 1.00 96.19 174 TYR A C 1
ATOM 1435 O O . TYR A 1 174 ? -8.377 -1.422 4.040 1.00 96.19 174 TYR A O 1
ATOM 1443 N N . GLU A 1 175 ? -9.897 -2.651 5.160 1.00 94.94 175 GLU A N 1
ATOM 1444 C CA . GLU A 1 175 ? -9.665 -3.886 4.408 1.00 94.94 175 GLU A CA 1
ATOM 1445 C C . GLU A 1 175 ? -9.965 -3.696 2.912 1.00 94.94 175 GLU A C 1
ATOM 1447 O O . GLU A 1 175 ? -9.195 -4.141 2.063 1.00 94.94 175 GLU A O 1
ATOM 1452 N N . ALA A 1 176 ? -11.002 -2.926 2.560 1.00 94.12 176 ALA A N 1
ATOM 1453 C CA . ALA A 1 176 ? -11.279 -2.543 1.175 1.00 94.12 176 ALA A CA 1
ATOM 1454 C C . ALA A 1 176 ? -10.181 -1.645 0.580 1.00 94.12 176 ALA A C 1
ATOM 1456 O O . ALA A 1 176 ? -9.835 -1.774 -0.596 1.00 94.12 176 ALA A O 1
ATOM 1457 N N . THR A 1 177 ? -9.613 -0.731 1.374 1.00 93.75 177 THR A N 1
ATOM 1458 C CA . THR A 1 177 ? -8.516 0.145 0.934 1.00 93.75 177 THR A CA 1
ATOM 1459 C C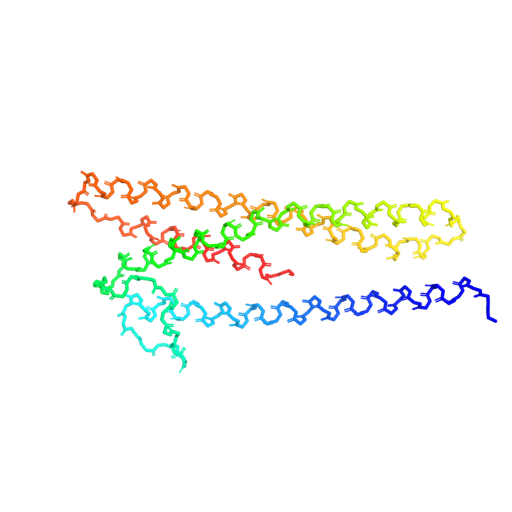 . THR A 1 177 ? -7.244 -0.654 0.653 1.00 93.75 177 THR A C 1
ATOM 1461 O O . THR A 1 177 ? -6.566 -0.387 -0.338 1.00 93.75 177 THR A O 1
ATOM 1464 N N . ILE A 1 178 ? -6.948 -1.639 1.496 1.00 91.62 178 ILE A N 1
ATOM 1465 C CA . ILE A 1 178 ? -5.809 -2.548 1.365 1.00 91.62 178 ILE A CA 1
ATOM 1466 C C . ILE A 1 178 ? -6.002 -3.481 0.157 1.00 91.62 178 ILE A C 1
ATOM 1468 O O . ILE A 1 178 ? -5.142 -3.534 -0.722 1.00 91.62 178 ILE A O 1
ATOM 1472 N N . ALA A 1 179 ? -7.177 -4.101 0.018 1.00 89.62 179 ALA A N 1
ATOM 1473 C CA . ALA A 1 179 ? -7.511 -4.945 -1.133 1.00 89.62 179 ALA A CA 1
ATOM 1474 C C . ALA A 1 179 ? -7.484 -4.182 -2.473 1.00 89.62 179 ALA A C 1
ATOM 1476 O O . ALA A 1 179 ? -7.040 -4.721 -3.489 1.00 89.62 179 ALA A O 1
ATOM 1477 N N . TRP A 1 180 ? -7.909 -2.911 -2.489 1.00 87.31 180 TRP A N 1
ATOM 1478 C CA . TRP A 1 180 ? -7.853 -2.069 -3.690 1.00 87.31 180 TRP A CA 1
ATOM 1479 C C . TRP A 1 180 ? -6.424 -1.862 -4.197 1.00 87.31 180 TRP A C 1
ATOM 1481 O O . TRP A 1 180 ? -6.228 -1.753 -5.404 1.00 87.31 180 TRP A O 1
ATOM 1491 N N . VAL A 1 181 ? -5.427 -1.822 -3.311 1.00 82.75 181 VAL A N 1
ATOM 1492 C CA . VAL A 1 181 ? -4.020 -1.700 -3.719 1.00 82.75 181 VAL A CA 1
ATOM 1493 C C . VAL A 1 181 ? -3.472 -3.011 -4.285 1.00 82.75 181 VAL A C 1
ATOM 1495 O O . VAL A 1 181 ? -2.654 -2.950 -5.195 1.00 82.75 181 VAL A O 1
ATOM 1498 N N . MET A 1 182 ? -3.948 -4.170 -3.819 1.00 69.38 182 MET A N 1
ATOM 1499 C CA . MET A 1 182 ? -3.473 -5.491 -4.269 1.00 69.38 182 MET A CA 1
ATOM 1500 C C . MET A 1 182 ? -3.951 -5.911 -5.656 1.00 69.38 182 MET A C 1
ATOM 1502 O O . MET A 1 182 ? -3.309 -6.737 -6.293 1.00 69.38 182 MET A O 1
ATOM 1506 N N . CYS A 1 183 ? -5.075 -5.380 -6.139 1.00 56.12 183 CYS A N 1
ATOM 1507 C CA . CYS A 1 183 ? -5.629 -5.764 -7.442 1.00 56.12 183 CYS A CA 1
ATOM 1508 C C . CYS A 1 183 ? -4.858 -5.181 -8.650 1.00 56.12 183 CYS A C 1
ATOM 1510 O O . CYS A 1 183 ? -5.410 -5.156 -9.751 1.00 56.12 183 CYS A O 1
ATOM 1512 N N . TYR A 1 184 ? -3.631 -4.674 -8.467 1.00 44.12 184 TYR A N 1
ATOM 1513 C CA . TYR A 1 184 ? -2.854 -3.991 -9.506 1.00 44.12 184 TYR A CA 1
ATOM 1514 C C . TYR A 1 184 ? -1.388 -4.390 -9.519 1.00 44.12 184 TYR A C 1
ATOM 1516 O O . TYR A 1 184 ? -0.749 -4.348 -8.449 1.00 44.12 184 TYR A O 1
#

Sequence (184 aa):
MTVIRIVEIINCLIIILFSISEFVKNYTHFEAETHRREDLVDNSFASLIAENRTEGYYTNDNLKSGLYKMGVNNFESCFFSYNIAKKELLCLWSKTIFISLLFIVIAVCRYDKLLIFVIQLSIPVVLLQQSIKHTLFVSRLKNVLCRYRTLFSTLKKNNNKKYDSEIIRDVLEYEATIAWVMCY

Radius of gyration: 22.29 Å; Cα contacts (8 Å, |Δi|>4): 105; chains: 1; bounding box: 49×36×64 Å

Foldseek 3Di:
DDPVVVVLVVVVVVVVVVVVVVVVVLVVLVVVVVLVVQLLQCLQAVDDRHPDHDPPLDPPSVDDHDLVSSLNSVLVVLVVVLVVLVVCLVVLVVVLVVLQVVLVVVLVVDPDDPPSNVVSVPVSVVSVVLSVLSVVLSVLSVVLNVLSVVVVVVCVVPVPDDPSVSSVVSSVSSSVSSVVNSVD

Mean predicted aligned error: 6.62 Å

Solvent-accessible surface area (backbone atoms only — not comparable to full-atom values): 10283 Å² total; per-residue (Å²): 132,60,71,70,58,56,55,52,53,52,51,54,51,51,53,53,54,49,54,52,51,52,52,53,53,42,53,55,50,52,51,55,51,51,53,49,53,34,37,49,50,19,70,14,59,71,52,87,74,44,96,70,78,76,83,78,79,60,97,57,80,90,53,68,65,35,68,68,36,36,40,51,50,49,46,52,50,44,50,54,52,35,56,52,48,53,61,47,48,60,57,47,47,52,50,35,53,54,52,35,51,53,51,51,55,57,44,73,76,51,83,90,45,69,71,60,49,57,61,57,48,48,57,41,53,52,43,48,52,50,42,53,49,51,53,52,48,40,52,52,38,49,52,50,47,51,48,50,52,52,50,56,57,46,43,75,75,42,83,88,62,86,57,64,68,58,37,51,50,50,48,52,53,48,54,52,54,55,51,63,60,60,79,105

Secondary structure (DSSP, 8-state):
--HHHHHHHHHHHHHHHHHHHHHHHHHHHHHHHHHHHHHHHHHHH----SSSPPTTSSS-TTSPSSHHHHHHHHHHHHHHHHHHHHHHHHHHHHHHHHHHHHHHHHHHT--S-HHHHHHHHHHHHHHHHHHHHHHHHHHHHHHHHHHHHHHHHHHHH-TT---HHHHHHHHHHHHHHHHHHHT-

Nearest PDB structures (foldseek):
  1i4d-assembly1_B  TM=5.373E-01  e=2.364E+00  Homo sapiens
  8dt0-assembly2_B  TM=4.227E-01  e=1.073E+00  synthetic construct
  8i7o-assembly1_A3  TM=3.450E-01  e=2.627E+00  Mus musculus
  8otz-assembly1_DP  TM=4.038E-01  e=4.221E+00  Bos taurus

pLDDT: me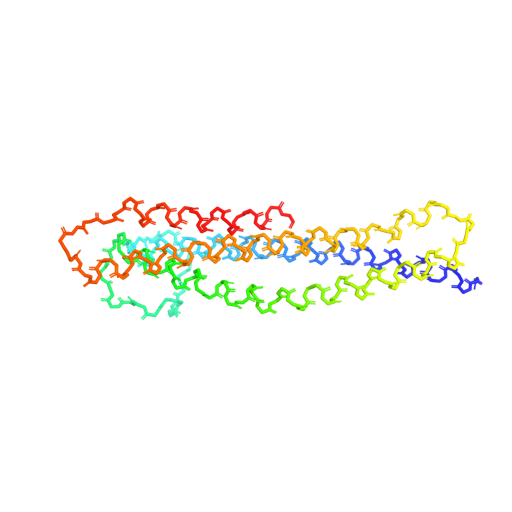an 86.11, std 9.74, range [44.12, 97.62]